Protein AF-A0ABD2MJE9-F1 (afdb_monomer)

Secondary structure (DSSP, 8-state):
---------HHHHHHHHHHHHIIIIITTTTT----TT--EEHHHHHTSTTTTTT--HHHHHHHHHT-TT--EEEEE-SSSEEEEESS----TT-----PEE---GGG-S-EEEEE-GGGHHHHHHH-B--TTSSSEEEEEPPTT-----TTS-TT--EEEE--HHHHHHTT--EEEETTEEEE-S-S-B--

Foldseek 3Di:
DDPPPPDDDPVLVVVLVVQLCCLAPNCVVQVFDAALQSKGDVVSVCPRPVRPPPDDPVSVVVSCVPPPLNQKDWDADPPGIIMHGQDNHLDPSNNDHPWAWDPDCVVAPWKKDFAAPVCVVVCQPQNDACVSGQWDWTAGDDPPDPDPGRPYDPPTPDIDIDPVVVCVVVVFIWTDDPRIITTRDDDHPHD

InterPro domains:
  IPR002745 Phosphotransferase KptA/Tpt1 [PF01885] (11-176)
  IPR002745 Phosphotransferase KptA/Tpt1 [PTHR12684] (8-176)
  IPR042080 RNA 2'-phosphotransferase, N-terminal domain [G3DSA:1.10.10.970] (12-85)
  IPR042081 RNA 2'-phosphotransferase, C-terminal domain [G3DSA:3.20.170.30] (110-190)

Organism: NCBI:txid559131

Sequence (191 aa):
MYEVTHTKSKQNIRLSKFLSWLLRHGAVKDQIPIGSDGFVSVKHILNHPTLRGNFTENDIIKVVENDEKTRFAVRPNKESFDVRANQGHSIDLVKELELIPITRPDSFKCVVHSTFLTNWDKIKVEGLHRMKRNHIHFAQSLLDTNTVTSGLRKNAEIFIYINLKCALEKGLKFFFLLMELFLVQVTTMDM

Solvent-accessible surface area (backbone atoms only — not comparable to full-atom values): 11256 Å² total; per-residue (Å²): 140,82,84,80,77,84,75,76,49,75,63,50,53,50,51,49,51,48,51,54,45,33,51,16,60,34,30,72,82,70,70,42,77,61,40,41,58,28,37,27,48,44,70,61,54,42,62,32,84,94,32,44,94,77,61,54,71,68,57,53,50,51,41,51,77,68,35,88,65,60,48,54,49,74,46,82,51,99,90,57,41,29,41,22,44,70,63,78,35,49,43,87,68,51,71,56,58,84,63,42,75,63,86,61,50,87,82,52,92,34,41,32,34,64,39,50,68,90,51,44,73,54,34,72,76,55,16,58,72,39,77,77,32,73,44,35,71,32,19,53,44,63,95,88,46,98,64,82,38,62,76,55,58,94,82,45,72,39,78,49,76,53,63,54,54,62,41,44,75,73,68,51,47,37,27,35,50,101,86,40,38,35,36,66,58,92,55,65,45,77,121

Mean predicted aligned error: 7.19 Å

Structure (mmCIF, N/CA/C/O backbone):
data_AF-A0ABD2MJE9-F1
#
_entry.id   AF-A0ABD2MJE9-F1
#
loop_
_atom_site.group_PDB
_atom_site.id
_atom_site.type_symbol
_atom_site.label_a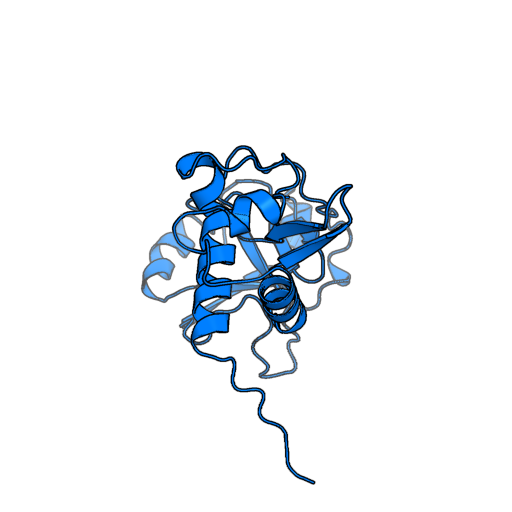tom_id
_atom_site.label_alt_id
_atom_site.label_comp_id
_atom_site.label_asym_id
_atom_site.label_entity_id
_atom_site.label_seq_id
_atom_site.pdbx_PDB_ins_code
_atom_site.Cartn_x
_atom_site.Cartn_y
_atom_site.Cartn_z
_atom_site.occupancy
_atom_site.B_iso_or_equiv
_atom_site.auth_seq_id
_atom_site.auth_comp_id
_atom_site.auth_asym_id
_atom_site.auth_atom_id
_atom_site.pdbx_PDB_model_num
ATOM 1 N N . MET A 1 1 ? 22.946 4.279 28.617 1.00 35.28 1 MET A N 1
ATOM 2 C CA . MET A 1 1 ? 22.181 4.656 27.411 1.00 35.28 1 MET A CA 1
ATOM 3 C C . MET A 1 1 ? 21.497 3.393 26.911 1.00 35.28 1 MET A C 1
ATOM 5 O O . MET A 1 1 ? 22.144 2.601 26.247 1.00 35.28 1 MET A O 1
ATOM 9 N N . TYR A 1 2 ? 20.270 3.117 27.357 1.00 28.31 2 TYR A N 1
ATOM 10 C CA . TYR A 1 2 ? 19.540 1.911 26.949 1.00 28.31 2 TYR A CA 1
ATOM 11 C C . TYR A 1 2 ? 18.751 2.215 25.673 1.00 28.31 2 TYR A C 1
ATOM 13 O O . TYR A 1 2 ? 17.958 3.154 25.652 1.00 28.31 2 TYR A O 1
ATOM 21 N N . GLU A 1 3 ? 18.985 1.438 24.616 1.00 37.62 3 GLU A N 1
ATOM 22 C CA . GLU A 1 3 ? 18.162 1.442 23.408 1.00 37.62 3 GLU A CA 1
ATOM 23 C C . GLU A 1 3 ? 16.741 0.993 23.768 1.00 37.62 3 GLU A C 1
ATOM 25 O O . GLU A 1 3 ? 16.514 -0.143 24.192 1.00 37.62 3 GLU A O 1
ATOM 30 N N . VAL A 1 4 ? 15.762 1.885 23.608 1.00 35.84 4 VAL A N 1
ATOM 31 C CA . VAL A 1 4 ? 14.347 1.523 23.722 1.00 35.84 4 VAL A CA 1
ATOM 32 C C . VAL A 1 4 ? 13.970 0.747 22.464 1.00 35.84 4 VAL A C 1
ATOM 34 O O . VAL A 1 4 ? 13.567 1.321 21.453 1.00 35.84 4 VAL A O 1
ATOM 37 N N . THR A 1 5 ? 14.095 -0.575 22.516 1.00 37.16 5 THR A N 1
ATOM 38 C CA . THR A 1 5 ? 13.513 -1.453 21.500 1.00 37.16 5 THR A CA 1
ATOM 39 C C . THR A 1 5 ? 11.986 -1.334 21.579 1.00 37.16 5 THR A C 1
ATOM 41 O O . THR A 1 5 ? 11.341 -1.854 22.486 1.00 37.16 5 THR A O 1
ATOM 44 N N . HIS A 1 6 ? 11.375 -0.594 20.649 1.00 49.97 6 HIS A N 1
ATOM 45 C CA . HIS A 1 6 ? 9.917 -0.480 20.538 1.00 49.97 6 HIS A CA 1
ATOM 46 C C . HIS A 1 6 ? 9.324 -1.806 20.029 1.00 49.97 6 HIS A C 1
ATOM 48 O O . HIS A 1 6 ? 8.980 -1.967 18.857 1.00 49.97 6 HIS A O 1
ATOM 54 N N . THR A 1 7 ? 9.197 -2.803 20.904 1.00 53.44 7 THR A N 1
ATOM 55 C CA . THR A 1 7 ? 8.425 -4.011 20.595 1.00 53.44 7 THR A CA 1
ATOM 56 C C . THR A 1 7 ? 6.946 -3.658 20.468 1.00 53.44 7 THR A C 1
ATOM 58 O O . THR A 1 7 ? 6.272 -3.374 21.458 1.00 53.44 7 THR A O 1
ATOM 61 N N . LYS A 1 8 ? 6.419 -3.692 19.237 1.00 61.91 8 LYS A N 1
ATOM 62 C CA . LYS A 1 8 ? 4.981 -3.537 18.960 1.00 61.91 8 LYS A CA 1
ATOM 63 C C . LYS A 1 8 ? 4.181 -4.555 19.775 1.00 61.91 8 LYS A C 1
ATOM 65 O O . LYS A 1 8 ? 4.436 -5.757 19.690 1.00 61.91 8 LYS A O 1
ATOM 70 N N . SER A 1 9 ? 3.183 -4.088 20.529 1.00 80.88 9 SER A N 1
ATOM 71 C CA . SER A 1 9 ? 2.290 -4.980 21.274 1.00 80.88 9 SER A CA 1
ATOM 72 C C . SER A 1 9 ? 1.571 -5.943 20.314 1.00 80.88 9 SER A C 1
ATOM 74 O O . SER A 1 9 ? 1.264 -5.596 19.167 1.00 80.88 9 SER A O 1
ATOM 76 N N . LYS A 1 10 ? 1.256 -7.166 20.771 1.00 82.06 10 LYS A N 1
ATOM 77 C CA . LYS A 1 10 ? 0.491 -8.141 19.962 1.00 82.06 10 LYS A CA 1
ATOM 78 C C . LYS A 1 10 ? -0.842 -7.556 19.468 1.00 82.06 10 LYS A C 1
ATOM 80 O O . LYS A 1 10 ? -1.266 -7.858 18.352 1.00 82.06 10 LYS A O 1
ATOM 85 N N . GLN A 1 11 ? -1.470 -6.696 20.271 1.00 85.50 11 GLN A N 1
ATOM 86 C CA . GLN A 1 11 ? -2.702 -5.988 19.919 1.00 85.50 11 GLN A CA 1
ATOM 87 C C . GLN A 1 11 ? -2.482 -4.975 18.786 1.00 85.50 11 GLN A C 1
ATOM 89 O O . GLN A 1 11 ? -3.236 -5.005 17.815 1.00 85.50 11 GLN A O 1
ATOM 94 N N . ASN A 1 12 ? -1.407 -4.179 18.820 1.00 87.44 12 ASN A N 1
ATOM 95 C CA . ASN A 1 12 ? -1.081 -3.224 17.750 1.00 87.44 12 ASN A CA 1
ATOM 96 C C . ASN A 1 12 ? -0.780 -3.939 16.427 1.00 87.44 12 ASN A C 1
ATOM 98 O O . ASN A 1 12 ? -1.184 -3.482 15.360 1.00 87.44 12 ASN A O 1
ATOM 102 N N . ILE A 1 13 ? -0.118 -5.101 16.481 1.00 89.88 13 ILE A N 1
ATOM 103 C CA . ILE A 1 13 ? 0.121 -5.932 15.290 1.00 89.88 13 ILE A CA 1
ATOM 104 C C . ILE A 1 13 ? -1.205 -6.437 14.711 1.00 89.88 13 ILE A C 1
ATOM 106 O O . ILE A 1 13 ? -1.390 -6.416 13.491 1.00 89.88 13 ILE A O 1
ATOM 110 N N . ARG A 1 14 ? -2.134 -6.889 15.564 1.00 93.44 14 ARG A N 1
ATOM 111 C CA . ARG A 1 14 ? -3.466 -7.339 15.135 1.00 93.44 14 ARG A CA 1
ATOM 112 C C . ARG A 1 14 ? -4.257 -6.195 14.500 1.00 93.44 14 ARG A C 1
ATOM 114 O O . ARG A 1 14 ? -4.790 -6.390 13.409 1.00 93.44 14 ARG A O 1
ATOM 121 N N . LEU A 1 15 ? -4.281 -5.022 15.132 1.00 95.81 15 LEU A N 1
ATOM 122 C CA . LEU A 1 15 ? -4.961 -3.837 14.608 1.00 95.81 15 LEU A CA 1
ATOM 123 C C . LEU A 1 15 ? -4.351 -3.389 13.274 1.00 95.81 15 LEU A C 1
ATOM 125 O O . LEU A 1 15 ? -5.076 -3.223 12.302 1.00 95.81 15 LEU A O 1
ATOM 129 N N . SER A 1 16 ? -3.022 -3.306 13.171 1.00 95.12 16 SER A N 1
ATOM 130 C CA . SER A 1 16 ? -2.323 -2.950 11.927 1.00 95.12 16 SER A CA 1
ATOM 131 C C . SER A 1 16 ? -2.622 -3.919 10.775 1.00 95.12 16 SER A C 1
ATOM 133 O O . SER A 1 16 ? -2.851 -3.491 9.638 1.00 95.12 16 SER A O 1
ATOM 135 N N . LYS A 1 17 ? -2.671 -5.231 11.052 1.00 94.81 17 LYS A N 1
ATOM 136 C CA . LYS A 1 17 ? -3.062 -6.246 10.059 1.00 94.81 17 LYS A CA 1
ATOM 137 C C . LYS A 1 17 ? -4.520 -6.091 9.637 1.00 94.81 17 LYS A C 1
ATOM 139 O O . LYS A 1 17 ? -4.798 -6.169 8.442 1.00 94.81 17 LYS A O 1
ATOM 144 N N . PHE A 1 18 ? -5.418 -5.859 10.593 1.00 96.81 18 PHE A N 1
ATOM 145 C CA . PHE A 1 18 ? -6.832 -5.632 10.310 1.00 96.81 18 PHE A CA 1
ATOM 146 C C . PHE A 1 18 ? -7.037 -4.368 9.467 1.00 96.81 18 PHE A C 1
ATOM 148 O O . PHE A 1 18 ? -7.645 -4.462 8.408 1.00 96.81 18 PHE A O 1
ATOM 155 N N . LEU A 1 19 ? -6.454 -3.229 9.860 1.00 97.50 19 LEU A N 1
ATOM 156 C CA . LEU A 1 19 ? -6.506 -1.977 9.096 1.00 97.50 19 LEU A CA 1
ATOM 157 C C . LEU A 1 19 ? -5.957 -2.165 7.681 1.00 97.50 19 LEU A C 1
ATOM 159 O O . LEU A 1 19 ? -6.596 -1.763 6.715 1.00 97.50 19 LEU A O 1
ATOM 163 N N . SER A 1 20 ? -4.807 -2.834 7.540 1.00 96.06 20 SER A N 1
ATOM 164 C CA . SER A 1 20 ? -4.232 -3.125 6.221 1.00 96.06 20 SER A CA 1
ATOM 165 C C . SER A 1 20 ? -5.184 -3.949 5.355 1.00 96.06 20 SER A C 1
ATOM 167 O O . SER A 1 20 ? -5.331 -3.657 4.175 1.00 96.06 20 SER A O 1
ATOM 169 N N . TRP A 1 21 ? -5.809 -4.990 5.910 1.00 97.38 21 TRP A N 1
ATOM 170 C CA . TRP A 1 21 ? -6.747 -5.822 5.160 1.00 97.38 21 TRP A CA 1
ATOM 171 C C . TRP A 1 21 ? -8.018 -5.051 4.798 1.00 97.38 21 TRP A C 1
ATOM 173 O O . TRP A 1 21 ? -8.423 -5.057 3.636 1.00 97.38 21 TRP A O 1
ATOM 183 N N . LEU A 1 22 ? -8.613 -4.353 5.764 1.00 98.06 22 LEU A N 1
ATOM 184 C CA . LEU A 1 22 ? -9.864 -3.632 5.581 1.00 98.06 22 LEU A CA 1
ATOM 185 C C . LEU A 1 22 ? -9.710 -2.537 4.522 1.00 98.06 22 LEU A C 1
ATOM 187 O O . LEU A 1 22 ? -10.436 -2.537 3.532 1.00 98.06 22 LEU A O 1
ATOM 191 N N . LEU A 1 23 ? -8.714 -1.664 4.689 1.00 97.44 23 LEU A N 1
ATOM 192 C CA . LEU A 1 23 ? -8.512 -0.493 3.834 1.00 97.44 23 LEU A CA 1
ATOM 193 C C . LEU A 1 23 ? -8.048 -0.852 2.419 1.00 97.44 23 LEU A C 1
ATOM 195 O O . LEU A 1 23 ? -8.216 -0.042 1.520 1.00 97.44 23 LEU A O 1
ATOM 199 N N . ARG A 1 24 ? -7.458 -2.038 2.208 1.00 96.50 24 ARG A N 1
ATOM 200 C CA . ARG A 1 24 ? -6.957 -2.471 0.890 1.0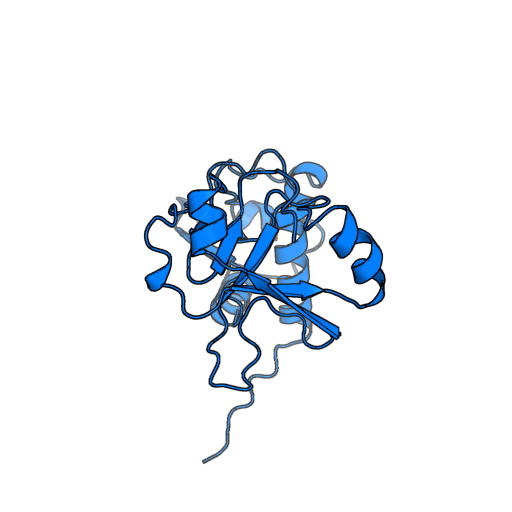0 96.50 24 ARG A CA 1
ATOM 201 C C . ARG A 1 24 ? -7.890 -3.424 0.157 1.00 96.50 24 ARG A C 1
ATOM 203 O O . ARG A 1 24 ? -7.808 -3.511 -1.067 1.00 96.50 24 ARG A O 1
ATOM 210 N N . HIS A 1 25 ? -8.699 -4.187 0.891 1.00 96.38 25 HIS A N 1
ATOM 211 C CA . HIS A 1 25 ? -9.433 -5.337 0.353 1.00 96.38 25 HIS A CA 1
ATOM 212 C C . HIS A 1 25 ? -10.852 -5.465 0.921 1.00 96.38 25 HIS A C 1
ATOM 214 O O . HIS A 1 25 ? -11.777 -5.791 0.183 1.00 96.38 25 HIS A O 1
ATOM 220 N N . GLY A 1 26 ? -11.013 -5.275 2.233 1.00 96.31 26 GLY A N 1
ATOM 221 C CA . GLY A 1 26 ? -12.212 -5.683 2.966 1.00 96.31 26 GLY A CA 1
ATOM 222 C C . GLY A 1 26 ? -13.359 -4.676 2.981 1.00 96.31 26 GLY A C 1
ATOM 223 O O . GLY A 1 26 ? -14.497 -5.101 3.131 1.00 96.31 26 GLY A O 1
ATOM 224 N N . ALA A 1 27 ? -13.101 -3.375 2.801 1.00 97.56 27 ALA A N 1
ATOM 225 C CA . ALA A 1 27 ? -14.088 -2.327 3.085 1.00 97.56 27 ALA A CA 1
ATOM 226 C C . ALA A 1 27 ? -15.433 -2.531 2.367 1.00 97.56 27 ALA A C 1
ATOM 228 O O . ALA A 1 27 ? -16.472 -2.545 3.016 1.00 97.56 27 ALA A O 1
ATOM 229 N N . VAL A 1 28 ? -15.417 -2.790 1.053 1.00 96.31 28 VAL A N 1
ATOM 230 C CA . VAL A 1 28 ? -16.650 -3.024 0.276 1.00 96.31 28 VAL A CA 1
ATOM 231 C C . VAL A 1 28 ? -17.372 -4.295 0.730 1.00 96.31 28 VAL A C 1
ATOM 233 O O . VAL A 1 28 ? -18.591 -4.296 0.876 1.00 96.31 28 VAL A O 1
ATOM 236 N N . LYS A 1 29 ? -16.623 -5.374 0.992 1.00 95.94 29 LYS A N 1
ATOM 237 C CA . LYS A 1 29 ? -17.180 -6.655 1.452 1.00 95.94 29 LYS A CA 1
ATOM 238 C C . LYS A 1 29 ? -17.863 -6.513 2.814 1.00 95.94 29 LYS A C 1
ATOM 240 O O . LYS A 1 29 ? -18.937 -7.072 3.017 1.00 95.94 29 LYS A O 1
ATOM 245 N N . ASP A 1 30 ? -17.247 -5.753 3.710 1.00 96.81 30 ASP A N 1
ATOM 246 C CA . ASP A 1 30 ? -17.740 -5.513 5.066 1.00 96.81 30 ASP A CA 1
ATOM 247 C C . ASP A 1 30 ? -18.720 -4.329 5.125 1.00 96.81 30 ASP A C 1
ATOM 249 O O . ASP A 1 30 ? -19.104 -3.898 6.211 1.00 96.81 30 ASP A O 1
ATOM 253 N N . GLN A 1 31 ? -19.142 -3.809 3.963 1.00 96.69 31 GLN A N 1
ATOM 254 C CA . GLN A 1 31 ? -20.102 -2.709 3.824 1.00 96.69 31 GLN A CA 1
ATOM 255 C C . GLN A 1 31 ? -19.669 -1.433 4.565 1.00 96.69 31 GLN A C 1
ATOM 257 O O . GLN A 1 31 ? -20.491 -0.656 5.048 1.00 96.69 31 GLN A O 1
ATOM 262 N N . ILE A 1 32 ? -18.358 -1.204 4.643 1.00 97.31 32 ILE A N 1
ATOM 263 C CA . ILE A 1 32 ? -17.775 0.017 5.184 1.00 97.31 32 ILE A CA 1
ATOM 264 C C . ILE A 1 32 ? -17.625 1.041 4.050 1.00 97.31 32 ILE A C 1
ATOM 266 O O . ILE A 1 32 ? -16.941 0.749 3.064 1.00 97.31 32 ILE A O 1
ATOM 270 N N . PRO A 1 33 ? -18.213 2.247 4.182 1.00 96.75 33 PRO A N 1
ATOM 271 C CA . PRO A 1 33 ? -18.043 3.308 3.198 1.00 96.75 33 PRO A CA 1
ATOM 272 C C . PRO A 1 33 ? -16.568 3.690 3.058 1.00 96.75 33 PRO A C 1
ATOM 274 O O . PRO A 1 33 ? -15.931 4.112 4.024 1.00 96.75 33 PRO A O 1
ATOM 277 N N . ILE A 1 34 ? -16.039 3.539 1.846 1.00 97.56 34 ILE A N 1
ATOM 278 C CA . ILE A 1 34 ? -14.686 3.948 1.468 1.00 97.56 34 ILE A CA 1
ATOM 279 C C . ILE A 1 34 ? -14.772 4.928 0.302 1.00 97.56 34 ILE A C 1
ATOM 281 O O . ILE A 1 34 ? -15.515 4.696 -0.653 1.00 97.56 34 ILE A O 1
ATOM 285 N N . GLY A 1 35 ? -14.042 6.037 0.401 1.00 96.62 35 GLY A N 1
ATOM 286 C CA . GLY A 1 35 ? -13.955 7.033 -0.664 1.00 96.62 35 GLY A CA 1
ATOM 287 C C . GLY A 1 35 ? -13.148 6.542 -1.868 1.00 96.62 35 GLY A C 1
ATOM 288 O O . GLY A 1 35 ? -12.358 5.598 -1.773 1.00 96.62 35 GLY A O 1
ATOM 289 N N . SER A 1 36 ? -13.299 7.225 -3.005 1.00 95.38 36 SER A N 1
ATOM 290 C CA . SER A 1 36 ? -12.454 7.029 -4.194 1.00 95.38 36 SER A CA 1
ATOM 291 C C . SER A 1 36 ? -10.971 7.306 -3.922 1.00 95.38 36 SER A C 1
ATOM 293 O O . SER A 1 36 ? -10.100 6.726 -4.573 1.00 95.38 36 SER A O 1
ATOM 295 N N . ASP A 1 37 ? -10.690 8.138 -2.922 1.00 94.12 37 ASP A N 1
ATOM 296 C CA . ASP A 1 37 ? -9.374 8.485 -2.377 1.00 94.12 37 ASP A CA 1
ATOM 297 C C . ASP A 1 37 ? -8.829 7.459 -1.355 1.00 94.12 37 ASP A C 1
ATOM 299 O O . ASP A 1 37 ? -7.709 7.610 -0.847 1.00 94.12 37 ASP A O 1
ATOM 303 N N . GLY A 1 38 ? -9.608 6.411 -1.058 1.00 95.56 38 GLY A N 1
ATOM 304 C CA . GLY A 1 38 ? -9.278 5.319 -0.144 1.00 95.56 38 GLY A CA 1
ATOM 305 C C . GLY A 1 38 ? -9.519 5.612 1.337 1.00 95.56 38 GLY A C 1
ATOM 306 O O . GLY A 1 38 ? -9.224 4.748 2.168 1.00 95.56 38 GLY A O 1
ATOM 307 N N . PHE A 1 39 ? -10.017 6.800 1.690 1.00 97.56 39 PHE A N 1
ATOM 308 C CA . PHE A 1 39 ? -10.262 7.173 3.081 1.00 97.56 39 PHE A CA 1
ATOM 309 C C . PHE A 1 39 ? -11.549 6.552 3.626 1.00 97.56 39 PHE A C 1
ATOM 311 O O . PHE A 1 39 ? -12.570 6.453 2.943 1.00 97.56 39 PHE A O 1
ATOM 318 N N . VAL A 1 40 ? -11.481 6.144 4.892 1.00 98.12 40 VAL A N 1
ATOM 319 C CA . VAL A 1 40 ? -12.585 5.591 5.676 1.00 98.12 40 VAL A CA 1
ATOM 320 C C . VAL A 1 40 ? -12.632 6.306 7.021 1.00 98.12 40 VAL A C 1
ATOM 322 O O . VAL A 1 40 ? -11.604 6.443 7.687 1.00 98.12 40 VAL A O 1
ATOM 325 N N . SER A 1 41 ? -13.829 6.702 7.456 1.00 98.06 41 SER A N 1
ATOM 326 C CA . SER A 1 41 ? -14.022 7.274 8.791 1.00 98.06 41 SER A CA 1
ATOM 327 C C . SER A 1 41 ? -13.682 6.262 9.881 1.00 98.06 41 SER A C 1
ATOM 329 O O . SER A 1 41 ? -14.187 5.132 9.898 1.00 98.06 41 SER A O 1
ATOM 331 N N . VAL A 1 42 ? -12.879 6.688 10.853 1.00 97.62 42 VAL A N 1
ATOM 332 C CA . VAL A 1 42 ? -12.477 5.856 11.994 1.00 97.62 42 VAL A CA 1
ATOM 333 C C . VAL A 1 42 ? -13.674 5.384 12.813 1.00 97.62 42 VAL A C 1
ATOM 335 O O . VAL A 1 42 ? -13.661 4.268 13.329 1.00 97.62 42 VAL A O 1
ATOM 338 N N . LYS A 1 43 ? -14.762 6.155 12.844 1.00 96.62 43 LYS A N 1
ATOM 339 C CA . LYS A 1 43 ? -16.017 5.750 13.483 1.00 96.62 43 LYS A CA 1
ATOM 340 C C . LYS A 1 43 ? -16.612 4.491 12.854 1.00 96.62 43 LYS A C 1
ATOM 342 O O . LYS A 1 43 ? -17.094 3.619 13.575 1.00 96.62 43 LYS A O 1
ATOM 347 N N . HIS A 1 44 ? -16.568 4.355 11.527 1.00 97.25 44 HIS A N 1
ATOM 348 C CA . HIS A 1 44 ? -17.017 3.125 10.865 1.00 97.25 44 HIS A CA 1
ATOM 349 C C . HIS A 1 44 ? -16.095 1.948 11.201 1.00 97.25 44 HIS A C 1
ATOM 351 O O . HIS A 1 44 ? -16.576 0.851 11.479 1.00 97.25 44 HIS A O 1
ATOM 357 N N . ILE A 1 45 ? -14.783 2.189 11.255 1.00 97.19 45 ILE A N 1
ATOM 358 C CA . ILE A 1 45 ? -13.779 1.171 11.591 1.00 97.19 45 ILE A CA 1
ATOM 359 C C . ILE A 1 45 ? -13.958 0.664 13.027 1.00 97.19 45 ILE A C 1
ATOM 361 O O . ILE A 1 45 ? -13.991 -0.544 13.252 1.00 97.19 45 ILE A O 1
ATOM 365 N N . LEU A 1 46 ? -14.111 1.560 14.004 1.00 96.56 46 LEU A N 1
ATOM 366 C CA . LEU A 1 46 ? -14.262 1.198 15.417 1.00 96.56 46 LEU A CA 1
ATOM 367 C C . LEU A 1 46 ? -15.618 0.557 15.732 1.00 96.56 46 LEU A C 1
ATOM 369 O O . LEU A 1 46 ? -15.723 -0.205 16.690 1.00 96.56 46 LEU A O 1
ATOM 373 N N . ASN A 1 47 ? -16.640 0.802 14.912 1.00 96.00 47 ASN A N 1
ATOM 374 C CA . ASN A 1 47 ? -17.924 0.111 15.017 1.00 96.00 47 ASN A CA 1
ATOM 375 C C . ASN A 1 47 ? -17.929 -1.279 14.360 1.00 96.00 47 ASN A C 1
ATOM 377 O O . ASN A 1 47 ? -18.884 -2.034 14.556 1.00 96.00 47 ASN A O 1
ATOM 381 N N . HIS A 1 48 ? -16.876 -1.647 13.624 1.00 96.56 48 HIS A N 1
ATOM 382 C CA . HIS A 1 48 ? -16.768 -2.962 13.003 1.00 96.56 48 HIS A CA 1
ATOM 383 C C . HIS A 1 48 ? -16.726 -4.079 14.069 1.00 96.56 48 HIS A C 1
ATOM 385 O O . HIS A 1 48 ? -15.970 -3.949 15.038 1.00 96.56 48 HIS A O 1
ATOM 391 N N . PRO A 1 49 ? -17.444 -5.212 13.900 1.00 94.19 49 PRO A N 1
ATOM 392 C CA . PRO A 1 49 ? -17.525 -6.279 14.909 1.00 94.19 49 PRO A CA 1
ATOM 393 C C . PRO A 1 49 ? -16.171 -6.791 15.419 1.00 94.19 49 PRO A C 1
ATOM 395 O O . PRO A 1 49 ? -16.027 -7.118 16.592 1.00 94.19 49 PRO A O 1
ATOM 398 N N . THR A 1 50 ? -15.152 -6.818 14.556 1.00 92.31 50 THR A N 1
ATOM 399 C CA . THR A 1 50 ? -13.789 -7.242 14.924 1.00 92.31 50 THR A CA 1
ATOM 400 C C . THR A 1 50 ? -13.091 -6.298 15.909 1.00 92.31 50 THR A C 1
ATOM 402 O O . THR A 1 50 ? -12.195 -6.743 16.629 1.00 92.31 50 THR A O 1
ATOM 405 N N . LEU A 1 51 ? -13.445 -5.008 15.919 1.00 93.06 51 LEU A N 1
ATOM 406 C CA . LEU A 1 51 ? -12.762 -3.976 16.708 1.00 93.06 51 LEU A CA 1
ATOM 407 C C . LEU A 1 51 ? -13.621 -3.378 17.825 1.00 93.06 51 LEU A C 1
ATOM 409 O O . LEU A 1 51 ? -13.066 -2.912 18.822 1.00 93.06 51 LEU A O 1
ATOM 413 N N . ARG A 1 52 ? -14.948 -3.406 17.678 1.00 92.12 52 ARG A N 1
ATOM 414 C CA . ARG A 1 52 ? -15.890 -2.777 18.604 1.00 92.12 52 ARG A CA 1
ATOM 415 C C . ARG A 1 52 ? -15.642 -3.218 20.046 1.00 92.12 52 ARG A C 1
ATOM 417 O O . ARG A 1 52 ? -15.564 -4.410 20.336 1.00 92.12 52 ARG A O 1
ATOM 424 N N . GLY A 1 53 ? -15.499 -2.236 20.938 1.00 91.06 53 GLY A N 1
ATOM 425 C CA . GLY A 1 53 ? -15.258 -2.439 22.371 1.00 91.06 53 GLY A CA 1
ATOM 426 C C . GLY A 1 53 ? -13.833 -2.860 22.752 1.00 91.06 53 GLY A C 1
ATOM 427 O O . GLY A 1 53 ? -13.549 -2.961 23.939 1.00 91.06 53 GLY A O 1
ATOM 428 N N . ASN A 1 54 ? -12.939 -3.087 21.782 1.00 93.62 54 ASN A N 1
ATOM 429 C CA . ASN A 1 54 ? -11.573 -3.567 22.031 1.00 93.62 54 ASN A CA 1
ATOM 430 C C . ASN A 1 54 ? -10.481 -2.550 21.677 1.00 93.62 54 ASN A C 1
ATOM 432 O O . ASN A 1 54 ? -9.348 -2.703 22.125 1.00 93.62 54 ASN A O 1
ATOM 436 N N . PHE A 1 55 ? -10.799 -1.557 20.846 1.00 95.69 55 PHE A N 1
ATOM 437 C CA . PHE A 1 55 ? -9.853 -0.552 20.370 1.00 95.69 55 PHE A CA 1
ATOM 438 C C . PHE A 1 55 ? -10.473 0.841 20.404 1.00 95.69 55 PHE A C 1
ATOM 440 O O . PHE A 1 55 ? -11.691 1.002 20.314 1.00 95.69 55 PHE A O 1
ATOM 447 N N . THR A 1 56 ? -9.608 1.840 20.508 1.00 96.00 56 THR A N 1
ATOM 448 C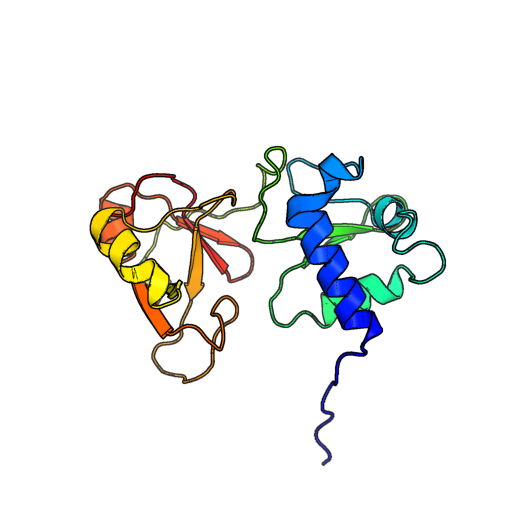 CA . THR A 1 56 ? -9.944 3.262 20.541 1.00 96.00 56 THR A CA 1
ATOM 449 C C . THR A 1 56 ? -9.326 4.001 19.357 1.00 96.00 56 THR A C 1
ATOM 451 O O . THR A 1 56 ? -8.456 3.486 18.652 1.00 96.00 56 THR A O 1
ATOM 454 N N . GLU A 1 57 ? -9.740 5.250 19.159 1.00 96.69 57 GLU A N 1
ATOM 455 C CA . GLU A 1 57 ? -9.122 6.153 18.184 1.00 96.69 57 GLU A CA 1
ATOM 456 C C . GLU A 1 57 ? -7.615 6.315 18.425 1.00 96.69 57 GLU A C 1
ATOM 458 O O . GLU A 1 57 ? -6.820 6.247 17.489 1.00 96.69 57 GLU A O 1
ATOM 463 N N . ASN A 1 58 ? -7.209 6.427 19.694 1.00 95.69 58 ASN A N 1
ATOM 464 C CA . ASN A 1 58 ? -5.807 6.547 20.083 1.00 95.69 58 ASN A CA 1
ATOM 465 C C . ASN A 1 58 ? -4.986 5.300 19.710 1.00 95.69 58 ASN A C 1
ATOM 467 O O . ASN A 1 58 ? -3.810 5.407 19.374 1.00 95.69 58 ASN A O 1
ATOM 471 N N . ASP A 1 59 ? -5.590 4.108 19.728 1.00 96.00 59 ASP A N 1
ATOM 472 C CA . ASP A 1 59 ? -4.901 2.888 19.291 1.00 96.00 59 ASP A CA 1
ATOM 473 C C . ASP A 1 59 ? -4.641 2.899 17.782 1.00 96.00 59 ASP A C 1
ATOM 475 O O . ASP A 1 59 ? -3.584 2.449 17.332 1.00 96.00 59 ASP A O 1
ATOM 479 N N . ILE A 1 60 ? -5.571 3.452 16.996 1.00 96.69 60 ILE A N 1
ATOM 480 C CA . ILE A 1 60 ? -5.386 3.640 15.553 1.00 96.69 60 ILE A CA 1
ATOM 481 C C . ILE A 1 60 ? -4.284 4.669 15.296 1.00 96.69 60 ILE A C 1
ATOM 483 O O . ILE A 1 60 ? -3.381 4.371 14.515 1.00 96.69 60 ILE A O 1
ATOM 487 N N . ILE A 1 61 ? -4.293 5.815 15.985 1.00 96.06 61 ILE A N 1
ATOM 488 C CA . ILE A 1 61 ? -3.224 6.823 15.878 1.00 96.06 61 ILE A CA 1
ATOM 489 C C . ILE A 1 61 ? -1.862 6.205 16.194 1.00 96.06 61 ILE A C 1
ATOM 491 O O . ILE A 1 61 ? -0.961 6.273 15.363 1.00 96.06 61 ILE A O 1
ATOM 495 N N . LYS A 1 62 ? -1.733 5.474 17.308 1.00 94.88 62 LYS A N 1
ATOM 496 C CA . LYS A 1 62 ? -0.490 4.763 17.646 1.00 94.88 62 LYS A CA 1
ATOM 497 C C . LYS A 1 62 ? -0.061 3.788 16.555 1.00 94.88 62 LYS A C 1
ATOM 499 O O . LYS A 1 62 ? 1.133 3.651 16.302 1.00 94.88 62 LYS A O 1
ATOM 504 N N . VAL A 1 63 ? -0.989 3.066 15.925 1.00 95.19 63 VAL A N 1
ATOM 505 C CA . VAL A 1 63 ? -0.647 2.157 14.819 1.00 95.19 63 VAL A CA 1
ATOM 506 C C . VAL A 1 63 ? -0.127 2.920 13.603 1.00 95.19 63 VAL A C 1
ATOM 508 O O . VAL A 1 63 ? 0.817 2.438 12.979 1.00 95.19 63 VAL A O 1
ATOM 511 N N . VAL A 1 64 ? -0.714 4.073 13.281 1.00 93.31 64 VAL A N 1
ATOM 512 C CA . VAL A 1 64 ? -0.286 4.932 12.168 1.00 93.31 64 VAL A CA 1
ATOM 513 C C . VAL A 1 64 ? 1.081 5.559 12.455 1.00 93.31 64 VAL A C 1
ATOM 515 O O . VAL A 1 64 ? 1.979 5.446 11.628 1.00 93.31 64 VAL A O 1
ATOM 518 N N . GLU A 1 65 ? 1.274 6.146 13.635 1.00 91.00 65 GLU A N 1
ATOM 519 C CA . GLU A 1 65 ? 2.531 6.795 14.040 1.00 91.00 65 GLU A CA 1
ATOM 520 C C . GLU A 1 65 ? 3.702 5.810 14.121 1.00 91.00 65 GLU A C 1
ATOM 522 O O . GLU A 1 65 ? 4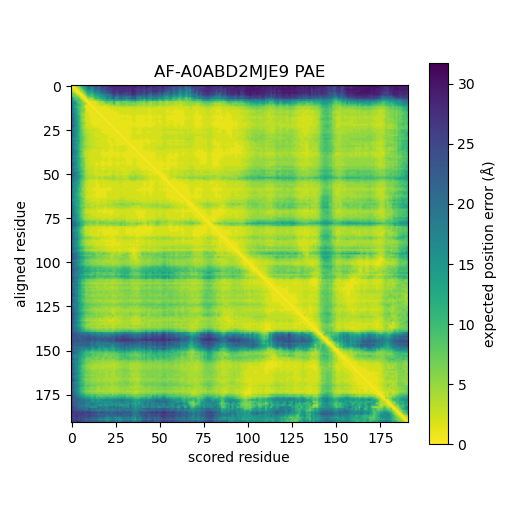.823 6.131 13.738 1.00 91.00 65 GLU A O 1
ATOM 527 N N . ASN A 1 66 ? 3.446 4.578 14.572 1.00 89.00 66 ASN A N 1
ATOM 528 C CA . ASN A 1 66 ? 4.469 3.532 14.653 1.00 89.00 66 ASN A CA 1
ATOM 529 C C . ASN A 1 66 ? 4.628 2.739 13.342 1.00 89.00 66 ASN A C 1
ATOM 531 O O . ASN A 1 66 ? 5.249 1.664 13.325 1.00 89.00 66 ASN A O 1
ATOM 535 N N . ASP A 1 67 ? 4.041 3.196 12.235 1.00 86.31 67 ASP A N 1
ATOM 536 C CA . ASP A 1 67 ? 4.152 2.514 10.956 1.00 86.31 67 ASP A CA 1
ATOM 537 C C . ASP A 1 67 ? 5.414 2.902 10.180 1.00 86.31 67 ASP A C 1
ATOM 539 O O . ASP A 1 67 ? 5.404 3.738 9.283 1.00 86.31 67 ASP A O 1
ATOM 543 N N . GLU A 1 68 ? 6.491 2.169 10.449 1.00 81.50 68 GLU A N 1
ATOM 544 C CA . GLU A 1 68 ? 7.768 2.257 9.724 1.00 81.50 68 GLU A CA 1
ATOM 545 C C . GLU A 1 68 ? 7.648 2.107 8.197 1.00 81.50 68 GLU A C 1
ATOM 547 O O . GLU A 1 68 ? 8.574 2.463 7.474 1.00 81.50 68 GLU A O 1
ATOM 552 N N . LYS A 1 69 ? 6.553 1.524 7.685 1.00 77.88 69 LYS A N 1
ATOM 553 C CA . LYS A 1 69 ? 6.352 1.334 6.239 1.00 77.88 69 LYS A CA 1
ATOM 554 C C . LYS A 1 69 ? 5.393 2.344 5.622 1.00 77.88 69 LYS A C 1
ATOM 556 O O . LYS A 1 69 ? 4.938 2.086 4.510 1.00 77.88 69 LYS A O 1
ATOM 561 N N . THR A 1 70 ? 5.018 3.386 6.369 1.00 85.06 70 THR A N 1
ATOM 562 C CA . THR A 1 70 ? 4.152 4.474 5.893 1.00 85.06 70 THR A CA 1
ATOM 563 C C . THR A 1 70 ? 2.913 3.961 5.144 1.00 85.06 70 THR A C 1
ATOM 565 O O . THR A 1 70 ? 2.505 4.496 4.114 1.00 85.06 70 THR A O 1
ATOM 568 N N . ARG A 1 71 ? 2.297 2.874 5.632 1.00 87.69 71 ARG A N 1
ATOM 569 C CA . ARG A 1 71 ? 1.142 2.227 4.996 1.00 87.69 71 ARG A CA 1
ATOM 570 C C . ARG A 1 71 ? -0.119 3.043 5.117 1.00 87.69 71 ARG A C 1
ATOM 572 O O . ARG A 1 71 ? -1.031 2.811 4.329 1.00 87.69 71 ARG A O 1
ATOM 579 N N . PHE A 1 72 ? -0.200 3.913 6.113 1.00 92.94 72 PHE A N 1
ATOM 580 C CA . PHE A 1 72 ? -1.411 4.642 6.438 1.00 92.94 72 PHE A CA 1
ATOM 581 C C . PHE A 1 72 ? -1.201 6.146 6.309 1.00 92.94 72 PHE A C 1
ATOM 583 O O . PHE A 1 72 ? -0.119 6.661 6.582 1.00 92.94 72 PHE A O 1
ATOM 590 N N . ALA A 1 73 ? -2.259 6.840 5.912 1.00 92.44 73 ALA A N 1
ATOM 591 C CA . ALA A 1 73 ? -2.376 8.284 6.041 1.00 92.44 73 ALA A CA 1
ATOM 592 C C . ALA A 1 73 ? -3.666 8.606 6.789 1.00 92.44 73 ALA A C 1
ATOM 594 O O . ALA A 1 73 ? -4.654 7.875 6.671 1.00 92.44 73 ALA A O 1
ATOM 595 N N . VAL A 1 74 ? -3.642 9.699 7.545 1.00 95.56 74 VAL A N 1
ATOM 596 C CA . VAL A 1 74 ? -4.786 10.206 8.303 1.00 95.56 74 VAL A CA 1
ATOM 597 C C . VAL A 1 74 ? -5.090 11.640 7.897 1.00 95.56 74 VAL A C 1
ATOM 599 O O . VAL A 1 74 ? -4.184 12.388 7.531 1.00 95.56 74 VAL A O 1
ATOM 602 N N . ARG A 1 75 ? -6.363 12.025 7.972 1.00 95.50 75 ARG A N 1
ATOM 603 C CA . ARG A 1 75 ? -6.800 13.418 7.814 1.00 95.50 75 ARG A CA 1
ATOM 604 C C . ARG A 1 75 ? -7.917 13.738 8.804 1.00 95.50 75 ARG A C 1
ATOM 606 O O . ARG A 1 75 ? -8.728 12.852 9.068 1.00 95.50 75 ARG A O 1
ATOM 613 N N . PRO A 1 76 ? -8.013 14.970 9.323 1.00 97.12 76 PRO A N 1
ATOM 614 C CA . PRO A 1 76 ? -9.144 15.358 10.157 1.00 97.12 76 PRO A CA 1
ATOM 615 C C . PRO A 1 76 ? -10.461 15.283 9.370 1.00 97.12 76 PRO A C 1
ATOM 617 O O . PRO A 1 76 ? -10.494 15.545 8.166 1.00 97.12 76 PRO A O 1
ATOM 620 N N . ASN A 1 77 ? -11.551 14.956 10.058 1.00 95.38 77 ASN A N 1
ATOM 621 C CA . ASN A 1 77 ? -12.916 15.082 9.549 1.00 95.38 77 ASN A CA 1
ATOM 622 C C . ASN A 1 77 ? -13.788 15.811 10.594 1.00 95.38 77 ASN A C 1
ATOM 624 O O . ASN A 1 77 ? -13.289 16.279 11.613 1.00 95.38 77 ASN A O 1
ATOM 628 N N . LYS A 1 78 ? -15.093 15.957 10.336 1.00 93.06 78 LYS A N 1
ATOM 629 C CA . LYS A 1 78 ? -15.993 16.737 11.208 1.00 93.06 78 LYS A CA 1
ATOM 630 C C . LYS A 1 78 ? -16.166 16.164 12.620 1.00 93.06 78 LYS A C 1
ATOM 632 O O . LYS A 1 78 ? -16.494 16.920 13.525 1.00 93.06 78 LYS A O 1
ATOM 637 N N . GLU A 1 79 ? -16.017 14.853 12.792 1.00 91.19 79 GLU A N 1
ATOM 638 C CA . GLU A 1 79 ? -16.287 14.163 14.063 1.00 91.19 79 GLU A CA 1
ATOM 639 C C . GLU A 1 79 ? -15.005 13.679 14.757 1.00 91.19 79 GLU A C 1
ATOM 641 O O . GLU A 1 79 ? -14.960 13.596 15.979 1.00 91.19 79 GLU A O 1
ATOM 646 N N . SER A 1 80 ? -13.986 13.328 13.975 1.00 95.25 80 SER A N 1
ATOM 647 C CA . SER A 1 80 ? -12.712 12.746 14.394 1.00 95.25 80 SER A CA 1
ATOM 648 C C . SER A 1 80 ? -11.727 12.829 13.207 1.00 95.25 80 SER A C 1
ATOM 650 O O . SER A 1 80 ? -11.369 13.923 12.764 1.00 95.25 80 SER A O 1
ATOM 652 N N . PHE A 1 81 ? -11.309 11.699 12.634 1.00 98.12 81 PHE A N 1
ATOM 653 C CA . PHE A 1 81 ? -10.428 11.618 11.471 1.00 98.12 81 PHE A CA 1
ATOM 654 C C . PHE A 1 81 ? -10.790 10.443 10.554 1.00 98.12 81 PHE A C 1
ATOM 656 O O . PHE A 1 81 ? -11.480 9.491 10.941 1.00 98.12 81 PHE A O 1
ATOM 663 N N . ASP A 1 82 ? -10.334 10.531 9.309 1.00 98.25 82 ASP A N 1
ATOM 664 C CA . ASP A 1 82 ? -10.348 9.426 8.359 1.00 98.25 82 ASP A CA 1
ATOM 665 C C . ASP A 1 82 ? -8.959 8.797 8.280 1.00 98.25 82 ASP A C 1
ATOM 667 O O . ASP A 1 82 ? -7.940 9.467 8.471 1.00 98.25 82 ASP A O 1
ATOM 671 N N . VAL A 1 83 ? -8.914 7.519 7.916 1.00 97.81 83 VAL A N 1
ATOM 672 C CA . VAL A 1 83 ? -7.678 6.793 7.621 1.00 97.81 83 VAL A CA 1
ATOM 673 C C . VAL A 1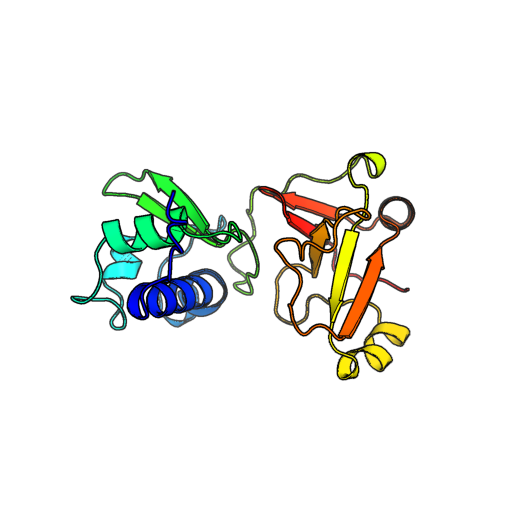 83 ? -7.788 6.093 6.271 1.00 97.81 83 VAL A C 1
ATOM 675 O O . VAL A 1 83 ? -8.838 5.551 5.926 1.00 97.81 83 VAL A O 1
ATOM 678 N N . ARG A 1 84 ? -6.697 6.084 5.505 1.00 96.19 84 ARG A N 1
ATOM 679 C CA . ARG A 1 84 ? -6.556 5.280 4.282 1.00 96.19 84 ARG A CA 1
ATOM 680 C C . ARG A 1 84 ? -5.299 4.434 4.320 1.00 96.19 84 ARG A C 1
ATOM 682 O O . ARG A 1 84 ? -4.359 4.748 5.047 1.00 96.19 84 ARG A O 1
ATOM 689 N N . ALA A 1 85 ? -5.252 3.406 3.478 1.00 93.75 85 ALA A N 1
ATOM 690 C CA . ALA A 1 85 ? -3.979 2.820 3.078 1.00 93.75 85 ALA A CA 1
ATOM 691 C C . ALA A 1 85 ? -3.361 3.640 1.928 1.00 93.75 85 ALA A C 1
ATOM 693 O O . ALA A 1 85 ? -4.072 4.045 1.011 1.00 93.75 85 ALA A O 1
ATOM 694 N N . ASN A 1 86 ? -2.046 3.847 1.938 1.00 88.56 86 ASN A N 1
ATOM 695 C CA . ASN A 1 86 ? -1.330 4.568 0.876 1.00 88.56 86 ASN A CA 1
ATOM 696 C C . ASN A 1 86 ? -1.066 3.678 -0.348 1.00 88.56 86 ASN A C 1
ATOM 698 O O . ASN A 1 86 ? -0.975 4.150 -1.476 1.00 88.56 86 ASN A O 1
ATOM 702 N N . GLN A 1 87 ? -0.972 2.366 -0.133 1.00 84.06 87 GLN A N 1
ATOM 703 C CA . GLN A 1 87 ? -0.621 1.380 -1.147 1.00 84.06 87 GLN A CA 1
ATOM 704 C C . GLN A 1 87 ? -1.362 0.055 -0.952 1.00 84.06 87 GLN A C 1
ATOM 706 O O . GLN A 1 87 ? -1.882 -0.243 0.122 1.00 84.06 87 GLN A O 1
ATOM 711 N N . GLY A 1 88 ? -1.313 -0.800 -1.977 1.00 87.25 88 GLY A N 1
ATOM 712 C CA . GLY A 1 88 ? -1.704 -2.209 -1.898 1.00 87.25 88 GLY A CA 1
ATOM 713 C C . GLY A 1 88 ? -3.190 -2.492 -2.102 1.00 87.25 88 GLY A C 1
ATOM 714 O O . GLY A 1 88 ? -3.612 -3.610 -1.819 1.00 87.25 88 GLY A O 1
ATOM 715 N N . HIS A 1 89 ? -3.954 -1.511 -2.582 1.00 91.06 89 HIS A N 1
ATOM 716 C CA . HIS A 1 89 ? -5.385 -1.627 -2.855 1.00 91.06 89 HIS A CA 1
ATOM 717 C C . HIS A 1 89 ? -5.701 -2.667 -3.930 1.00 91.06 89 HIS A C 1
ATOM 719 O O . HIS A 1 89 ? -4.986 -2.787 -4.927 1.00 91.06 89 HIS A O 1
ATOM 725 N N . SER A 1 90 ? -6.793 -3.395 -3.716 1.00 92.69 90 SER A N 1
ATOM 726 C CA . SER A 1 90 ? -7.503 -4.202 -4.717 1.00 92.69 90 SER A CA 1
ATOM 727 C C . SER A 1 90 ? -8.991 -3.840 -4.784 1.00 92.69 90 SER A C 1
ATOM 729 O O . SER A 1 90 ? -9.792 -4.636 -5.263 1.00 92.69 90 SER A O 1
ATOM 731 N N . ILE A 1 91 ? -9.384 -2.721 -4.171 1.00 93.81 91 ILE A N 1
ATOM 732 C CA . ILE A 1 91 ? -10.757 -2.226 -4.193 1.00 93.81 91 ILE A CA 1
ATOM 733 C C . ILE A 1 91 ? -10.898 -1.365 -5.447 1.00 93.81 91 ILE A C 1
ATOM 735 O O . ILE A 1 91 ? -10.214 -0.349 -5.574 1.00 93.81 91 ILE A O 1
ATOM 739 N N . ASP A 1 92 ? -11.799 -1.755 -6.348 1.00 90.69 92 ASP A N 1
ATOM 740 C CA . ASP A 1 92 ? -11.997 -1.070 -7.634 1.00 90.69 92 ASP A CA 1
ATOM 741 C C . ASP A 1 92 ? -12.510 0.369 -7.483 1.00 90.69 92 ASP A C 1
ATOM 743 O O . ASP A 1 92 ? -12.299 1.192 -8.370 1.00 90.69 92 ASP A O 1
ATOM 747 N N . LEU A 1 93 ? -13.168 0.690 -6.362 1.00 92.62 93 LEU A N 1
ATOM 748 C CA . LEU A 1 93 ? -13.643 2.043 -6.060 1.00 92.62 93 LEU A CA 1
ATOM 749 C C . LEU A 1 93 ? -12.488 3.022 -5.784 1.00 92.62 93 LEU A C 1
ATOM 751 O O . LEU A 1 93 ? -12.635 4.213 -6.041 1.00 92.62 93 LEU A O 1
ATOM 755 N N . VAL A 1 94 ? -11.336 2.535 -5.309 1.00 92.06 94 VAL A N 1
ATOM 756 C CA . VAL A 1 94 ? -10.188 3.376 -4.941 1.00 92.06 94 VAL A CA 1
ATOM 757 C C . VAL A 1 94 ? -9.360 3.701 -6.187 1.00 92.06 94 VAL A C 1
ATOM 759 O O . VAL A 1 94 ? -8.511 2.909 -6.610 1.00 92.06 94 VAL A O 1
ATOM 762 N N . LYS A 1 95 ? -9.620 4.870 -6.781 1.00 86.50 95 LYS A N 1
ATOM 763 C CA . LYS A 1 95 ? -9.025 5.333 -8.051 1.00 86.50 95 LYS A CA 1
ATOM 764 C C . LYS A 1 95 ? -8.307 6.679 -7.952 1.00 86.50 95 LYS A C 1
ATOM 766 O O . LYS A 1 95 ? -7.478 6.978 -8.802 1.00 86.50 95 LYS A O 1
ATOM 771 N N . GLU A 1 96 ? -8.594 7.467 -6.923 1.00 86.12 96 GLU A N 1
ATOM 772 C CA . GLU A 1 96 ? -8.151 8.859 -6.778 1.00 86.12 96 GLU A CA 1
ATOM 773 C C . GLU A 1 96 ? -7.101 8.984 -5.672 1.00 86.12 96 GLU A C 1
ATOM 775 O O . GLU A 1 96 ? -7.132 9.874 -4.825 1.00 86.12 96 GLU A O 1
ATOM 780 N N . LEU A 1 97 ? -6.150 8.048 -5.656 1.00 84.94 97 LEU A N 1
ATOM 781 C CA . LEU A 1 97 ? -4.949 8.230 -4.851 1.00 84.94 97 LEU A CA 1
ATOM 782 C C . LEU A 1 97 ? -4.154 9.409 -5.426 1.00 84.94 97 LEU A C 1
ATOM 784 O O . LEU A 1 97 ? -4.085 9.578 -6.642 1.00 84.94 97 LEU A O 1
ATOM 788 N N . GLU A 1 98 ? -3.528 10.195 -4.551 1.00 84.19 98 GLU A N 1
ATOM 789 C CA . GLU A 1 98 ? -2.748 11.398 -4.892 1.00 84.19 98 GLU A CA 1
ATOM 790 C C . GLU A 1 98 ? -1.388 11.025 -5.513 1.00 84.19 98 GLU A C 1
ATOM 792 O O . GLU A 1 98 ? -0.318 11.372 -5.019 1.00 84.19 98 GLU A O 1
ATOM 797 N N . LEU A 1 99 ? -1.429 10.232 -6.580 1.00 85.00 99 LEU A N 1
ATOM 798 C CA . LEU A 1 99 ? -0.268 9.708 -7.277 1.00 85.00 99 LEU A CA 1
ATOM 799 C C . LEU A 1 99 ? 0.362 10.805 -8.132 1.00 85.00 99 LEU A C 1
ATOM 801 O O . LEU A 1 99 ? -0.277 11.351 -9.031 1.00 85.00 99 LEU A O 1
ATOM 805 N N . ILE A 1 100 ? 1.641 11.081 -7.896 1.00 87.31 100 ILE A N 1
ATOM 806 C CA . ILE A 1 100 ? 2.389 12.091 -8.643 1.00 87.31 100 ILE A CA 1
ATOM 807 C C . ILE A 1 100 ? 3.133 11.398 -9.792 1.00 87.31 100 ILE A C 1
ATOM 809 O O . ILE A 1 100 ? 3.948 10.512 -9.522 1.00 87.31 100 ILE A O 1
ATOM 813 N N . PRO A 1 101 ? 2.888 11.762 -11.066 1.00 89.62 101 PRO A N 1
ATOM 814 C CA . PRO A 1 101 ? 3.582 11.159 -12.199 1.00 89.62 101 PRO A CA 1
ATOM 815 C C . PRO A 1 101 ? 5.094 11.377 -12.127 1.00 89.62 101 PRO A C 1
ATOM 817 O O . PRO A 1 101 ? 5.568 12.481 -11.853 1.00 89.62 101 PRO A O 1
ATOM 820 N N . ILE A 1 102 ? 5.859 10.337 -12.440 1.00 89.12 102 ILE A N 1
ATOM 821 C CA . ILE A 1 102 ? 7.311 10.425 -12.552 1.00 89.12 102 ILE A CA 1
ATOM 822 C C . ILE A 1 102 ? 7.671 10.777 -13.989 1.00 89.12 102 ILE A C 1
ATOM 824 O O . ILE A 1 102 ? 7.452 9.996 -14.909 1.00 89.12 102 ILE A O 1
ATOM 828 N N . THR A 1 103 ? 8.258 11.957 -14.165 1.00 86.50 103 THR A N 1
ATOM 829 C CA . THR A 1 103 ? 8.722 12.461 -15.468 1.00 86.50 103 THR A CA 1
ATOM 830 C C . THR A 1 103 ? 10.240 12.615 -15.540 1.00 86.50 103 THR A C 1
ATOM 832 O O . THR A 1 103 ? 10.791 12.777 -16.624 1.00 86.50 103 THR A O 1
ATOM 835 N N . ARG A 1 104 ? 10.929 12.552 -14.394 1.00 86.81 104 ARG A N 1
ATOM 836 C CA . ARG A 1 104 ? 12.385 12.702 -14.275 1.00 86.81 104 ARG A CA 1
ATOM 837 C C . ARG A 1 104 ? 12.985 11.427 -13.670 1.00 86.81 104 ARG A C 1
ATOM 839 O O . ARG A 1 104 ? 13.016 11.308 -12.445 1.00 86.81 104 ARG A O 1
ATOM 846 N N . PRO A 1 105 ? 13.430 10.458 -14.493 1.00 83.38 105 PRO A N 1
ATOM 847 C CA . PRO A 1 105 ? 13.948 9.183 -13.992 1.00 83.38 105 PRO A CA 1
ATOM 848 C C . PRO A 1 105 ? 15.196 9.350 -13.118 1.00 83.38 105 PRO A C 1
ATOM 850 O O . PRO A 1 105 ? 15.355 8.615 -12.150 1.00 83.38 105 PRO A O 1
ATOM 853 N N . ASP A 1 106 ? 16.024 10.361 -13.393 1.00 84.69 106 ASP A N 1
ATOM 854 C CA . ASP A 1 106 ? 17.292 10.602 -12.687 1.00 84.69 106 ASP A CA 1
ATOM 855 C C . ASP A 1 106 ? 17.109 10.985 -11.207 1.00 84.69 106 ASP A C 1
ATOM 857 O O . ASP A 1 106 ? 18.055 10.948 -10.423 1.00 84.69 106 ASP A O 1
ATOM 861 N N . SER A 1 107 ? 15.882 11.320 -10.786 1.00 80.38 107 SER A N 1
ATOM 862 C CA . SER A 1 107 ? 15.543 11.516 -9.371 1.00 80.38 107 SER A CA 1
ATOM 863 C C . SER A 1 107 ? 15.514 10.205 -8.569 1.00 80.38 107 SER A C 1
ATOM 865 O O . SER A 1 107 ? 15.474 10.245 -7.339 1.00 80.38 107 SER A O 1
ATOM 867 N N . PHE A 1 108 ? 15.561 9.045 -9.233 1.00 79.50 108 PHE A N 1
ATOM 868 C CA . PHE A 1 108 ? 15.485 7.725 -8.610 1.00 79.50 108 PHE A CA 1
ATOM 869 C C . PHE A 1 108 ? 16.749 6.914 -8.905 1.00 79.50 108 PHE A C 1
ATOM 871 O O . PHE A 1 108 ? 16.964 6.456 -10.022 1.00 79.50 108 PHE A O 1
ATOM 878 N N . LYS A 1 109 ? 17.571 6.682 -7.873 1.00 78.06 109 LYS A N 1
ATOM 879 C CA . LYS A 1 109 ? 18.816 5.900 -8.004 1.00 78.06 109 LYS A CA 1
ATOM 880 C C . LYS A 1 109 ? 18.574 4.442 -8.401 1.00 78.06 109 LYS A C 1
ATOM 882 O O . LYS A 1 109 ? 19.340 3.877 -9.171 1.00 78.06 109 LYS A O 1
ATOM 887 N N . CYS A 1 110 ? 17.553 3.814 -7.826 1.00 81.44 110 CYS A N 1
ATOM 888 C CA . CYS A 1 110 ? 17.235 2.417 -8.083 1.00 81.44 110 CYS A CA 1
ATOM 889 C C . CYS A 1 110 ? 15.762 2.147 -7.785 1.00 81.44 110 CYS A C 1
ATOM 891 O O . CYS A 1 110 ? 15.249 2.517 -6.726 1.00 81.44 110 CYS A O 1
ATOM 893 N N . VAL A 1 111 ? 15.108 1.479 -8.733 1.00 87.31 111 VAL A N 1
ATO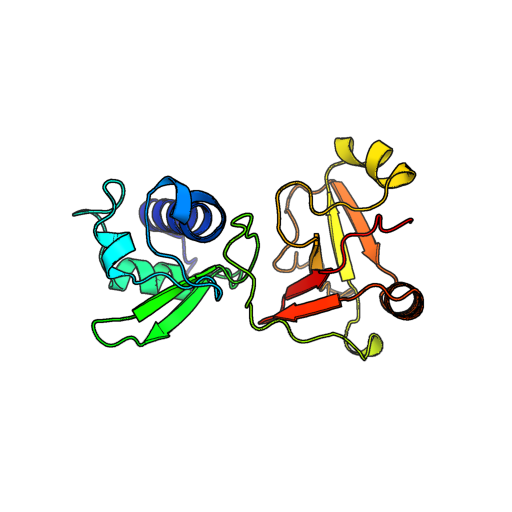M 894 C CA . VAL A 1 111 ? 13.724 1.022 -8.650 1.00 87.31 111 VAL A CA 1
ATOM 895 C C . VAL A 1 111 ? 13.737 -0.494 -8.710 1.00 87.31 111 VAL A C 1
ATOM 897 O O . VAL A 1 111 ? 14.224 -1.066 -9.683 1.00 87.31 111 VAL A O 1
ATOM 900 N N . VAL A 1 112 ? 13.219 -1.147 -7.675 1.00 87.25 112 VAL A N 1
ATOM 901 C CA . VAL A 1 112 ? 13.336 -2.598 -7.523 1.00 87.25 112 VAL A CA 1
ATOM 902 C C . VAL A 1 112 ? 11.999 -3.246 -7.181 1.00 87.25 112 VAL A C 1
ATOM 904 O O . VAL A 1 112 ? 11.231 -2.769 -6.343 1.00 87.25 112 VAL A O 1
ATOM 907 N N . HIS A 1 113 ? 11.730 -4.376 -7.824 1.00 88.06 113 HIS A N 1
ATOM 908 C CA . HIS A 1 113 ? 10.645 -5.279 -7.476 1.00 88.06 113 HIS A CA 1
ATOM 909 C C . HIS A 1 113 ? 11.212 -6.536 -6.816 1.00 88.06 113 HIS A C 1
ATOM 911 O O . HIS A 1 113 ? 12.143 -7.143 -7.337 1.00 88.06 113 HIS A O 1
ATOM 917 N N . SER A 1 114 ? 10.641 -6.950 -5.683 1.00 87.88 114 SER A N 1
ATOM 918 C CA . SER A 1 114 ? 11.020 -8.211 -5.036 1.00 87.88 114 SER A CA 1
ATOM 919 C C . SER A 1 114 ? 9.993 -9.303 -5.284 1.00 87.88 114 SER A C 1
ATOM 921 O O . SER A 1 114 ? 8.786 -9.083 -5.152 1.00 87.88 114 SER A O 1
ATOM 923 N N . THR A 1 115 ? 10.476 -10.502 -5.586 1.00 90.38 115 THR A N 1
ATOM 924 C CA . THR A 1 115 ? 9.642 -11.680 -5.828 1.00 90.38 115 THR A CA 1
ATOM 925 C C . THR A 1 115 ? 10.305 -12.954 -5.292 1.00 90.38 115 THR A C 1
ATOM 927 O O . THR A 1 115 ? 11.407 -12.924 -4.741 1.00 90.38 115 THR A O 1
ATOM 930 N N . PHE A 1 116 ? 9.586 -14.068 -5.386 1.00 92.50 116 PHE A N 1
ATOM 931 C CA . PHE A 1 116 ? 10.063 -15.401 -5.016 1.00 92.50 116 PHE A CA 1
ATOM 932 C C . PHE A 1 116 ? 10.552 -16.147 -6.254 1.00 92.50 116 PHE A C 1
ATOM 934 O O . PHE A 1 116 ? 10.064 -15.883 -7.359 1.00 92.50 116 PHE A O 1
ATOM 941 N N . LEU A 1 117 ? 11.463 -17.104 -6.065 1.00 93.81 117 LEU A N 1
ATOM 942 C CA . LEU A 1 117 ? 12.040 -17.893 -7.158 1.00 93.81 117 LEU A CA 1
ATOM 943 C C . LEU A 1 117 ? 10.960 -18.624 -7.968 1.00 93.81 117 LEU A C 1
ATOM 945 O O . LEU A 1 117 ? 11.013 -18.668 -9.193 1.00 93.81 117 LEU A O 1
ATOM 949 N N . THR A 1 118 ? 9.911 -19.085 -7.290 1.00 95.62 118 THR A N 1
ATOM 950 C CA . THR A 1 118 ? 8.750 -19.759 -7.890 1.00 95.62 118 THR A CA 1
ATOM 951 C C . THR A 1 118 ? 7.975 -18.913 -8.905 1.00 95.62 118 THR A C 1
ATOM 953 O O . THR A 1 118 ? 7.254 -19.466 -9.732 1.00 95.62 118 THR A O 1
ATOM 956 N N . ASN A 1 119 ? 8.109 -17.585 -8.871 1.00 93.50 119 ASN A N 1
ATOM 957 C CA . ASN A 1 119 ? 7.446 -16.689 -9.820 1.00 93.50 119 ASN A CA 1
ATOM 958 C C . ASN A 1 119 ? 8.329 -16.346 -11.031 1.00 93.50 119 ASN A C 1
ATOM 960 O O . ASN A 1 119 ? 7.836 -15.740 -11.981 1.00 93.50 119 ASN A O 1
ATOM 964 N N . TRP A 1 120 ? 9.622 -16.683 -10.995 1.00 92.88 120 TRP A N 1
ATOM 965 C CA . TRP A 1 120 ? 10.606 -16.210 -11.969 1.00 92.88 120 TRP A CA 1
ATOM 966 C C . TRP A 1 120 ? 10.319 -16.667 -13.390 1.00 92.88 120 TRP A C 1
ATOM 968 O O . TRP A 1 120 ? 10.391 -15.866 -14.318 1.00 92.88 120 TRP A O 1
ATOM 978 N N . ASP A 1 121 ? 9.968 -17.940 -13.563 1.00 94.06 121 ASP A N 1
ATOM 979 C CA . ASP A 1 121 ? 9.736 -18.503 -14.891 1.00 94.06 121 ASP A CA 1
ATOM 980 C C . ASP A 1 121 ? 8.582 -17.812 -15.612 1.00 94.06 121 ASP A C 1
ATOM 982 O O . ASP A 1 121 ? 8.698 -17.520 -16.798 1.00 94.06 121 ASP A O 1
ATOM 986 N N . LYS A 1 122 ? 7.527 -17.443 -14.878 1.00 93.25 122 LYS A N 1
ATOM 987 C CA . LYS A 1 122 ? 6.423 -16.650 -15.430 1.00 93.25 122 LYS A CA 1
ATOM 988 C C . LYS A 1 122 ? 6.847 -15.219 -15.728 1.00 93.25 122 LYS A C 1
ATOM 990 O O . LYS A 1 122 ? 6.592 -14.729 -16.818 1.00 93.25 122 LYS A O 1
ATOM 995 N N . ILE A 1 123 ? 7.542 -14.566 -14.795 1.00 92.75 123 ILE A N 1
ATOM 996 C CA . ILE A 1 123 ? 7.964 -13.166 -14.960 1.00 92.75 123 ILE A CA 1
ATOM 997 C C . ILE A 1 123 ? 8.921 -12.991 -16.149 1.00 92.75 123 ILE A C 1
ATOM 999 O O . ILE A 1 123 ? 8.856 -11.975 -16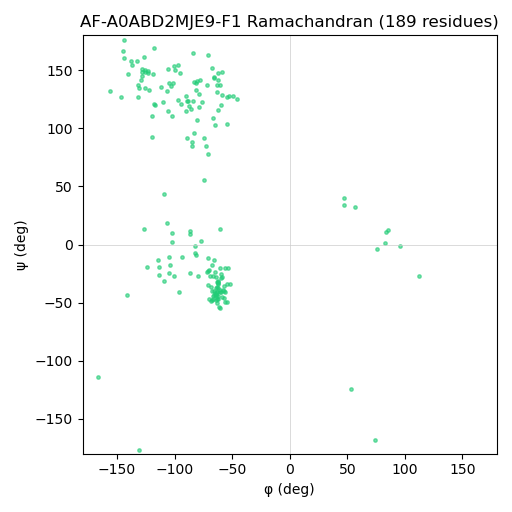.830 1.00 92.75 123 ILE A O 1
ATOM 1003 N N . LYS A 1 124 ? 9.776 -13.976 -16.448 1.00 89.81 124 LYS A N 1
ATOM 1004 C CA . LYS A 1 124 ? 10.649 -13.945 -17.635 1.00 89.81 124 LYS A CA 1
ATOM 1005 C C . LYS A 1 124 ? 9.895 -13.910 -18.958 1.00 89.81 124 LYS A C 1
ATOM 1007 O O . LYS A 1 124 ? 10.408 -13.351 -19.918 1.00 89.81 124 LYS A O 1
ATOM 1012 N N . VAL A 1 125 ? 8.735 -14.555 -19.012 1.00 90.12 125 VAL A N 1
ATOM 1013 C CA . VAL A 1 125 ? 7.964 -14.722 -20.248 1.00 90.12 125 VAL A CA 1
ATOM 1014 C C . VAL A 1 125 ? 6.885 -13.652 -20.369 1.00 90.12 125 VAL A C 1
ATOM 1016 O O . VAL A 1 125 ? 6.668 -13.116 -21.446 1.00 90.12 125 VAL A O 1
ATOM 1019 N N . GLU A 1 126 ? 6.213 -13.342 -19.263 1.00 89.62 126 GLU A N 1
ATOM 1020 C CA . GLU A 1 126 ? 5.024 -12.485 -19.228 1.00 89.62 126 GLU A CA 1
ATOM 1021 C C . GLU A 1 126 ? 5.325 -11.081 -18.674 1.00 89.62 126 GLU A C 1
ATOM 1023 O O . GLU A 1 126 ? 4.487 -10.185 -18.731 1.00 89.62 126 GLU A O 1
ATOM 1028 N N . GLY A 1 127 ? 6.513 -10.866 -18.107 1.00 90.12 127 GLY A N 1
ATOM 1029 C CA . GLY A 1 127 ? 6.843 -9.632 -17.408 1.00 90.12 127 GLY A CA 1
ATOM 1030 C C . GLY A 1 127 ? 6.176 -9.514 -16.033 1.00 90.12 127 GLY A C 1
ATOM 1031 O O . GLY A 1 127 ? 5.645 -10.468 -15.454 1.00 90.12 127 GLY A O 1
ATOM 1032 N N . LEU A 1 128 ? 6.229 -8.312 -15.453 1.00 90.69 128 LEU A N 1
ATOM 1033 C CA . LEU A 1 128 ? 5.574 -8.032 -14.171 1.00 90.69 128 LEU A CA 1
ATOM 1034 C C . LEU A 1 128 ? 4.075 -7.752 -14.345 1.00 90.69 128 LEU A C 1
ATOM 1036 O O . LEU A 1 128 ? 3.667 -6.972 -15.202 1.00 90.69 128 LEU A O 1
ATOM 1040 N N . HIS A 1 129 ? 3.265 -8.299 -13.433 1.00 87.44 129 HIS A N 1
ATOM 1041 C CA . HIS A 1 129 ? 1.817 -8.088 -13.380 1.00 87.44 129 HIS A CA 1
ATOM 1042 C C . HIS A 1 129 ? 1.354 -7.530 -12.032 1.00 87.44 129 HIS A C 1
ATOM 1044 O O . HIS A 1 129 ? 1.853 -7.899 -10.967 1.00 87.44 129 HIS A O 1
ATOM 1050 N N . ARG A 1 130 ? 0.297 -6.705 -12.059 1.00 86.44 130 ARG A N 1
ATOM 1051 C CA . ARG A 1 130 ? -0.373 -6.196 -10.842 1.00 86.44 130 ARG A CA 1
ATOM 1052 C C . ARG A 1 130 ? -1.106 -7.285 -10.051 1.00 86.44 130 ARG A C 1
ATOM 1054 O O . ARG A 1 130 ? -1.443 -7.094 -8.880 1.00 86.44 130 ARG A O 1
ATOM 1061 N N . MET A 1 131 ? -1.365 -8.431 -10.685 1.00 87.88 131 MET A N 1
ATOM 1062 C CA . MET A 1 131 ? -2.209 -9.501 -10.155 1.00 87.88 131 MET A CA 1
ATOM 1063 C C . MET A 1 131 ? -3.587 -8.949 -9.748 1.00 87.88 131 MET A C 1
ATOM 1065 O O . MET A 1 131 ? -4.261 -8.322 -10.558 1.00 87.88 131 MET A O 1
ATOM 1069 N N . LYS A 1 132 ? -4.011 -9.149 -8.495 1.00 88.38 132 LYS A N 1
ATOM 1070 C CA . LYS A 1 132 ? -5.283 -8.624 -7.972 1.00 88.38 132 LYS A CA 1
ATOM 1071 C C . LYS A 1 132 ? -5.213 -7.162 -7.517 1.00 88.38 132 LYS A C 1
ATOM 1073 O O . LYS A 1 132 ? -6.234 -6.621 -7.122 1.00 88.38 132 LYS A O 1
ATOM 1078 N N . ARG A 1 133 ? -4.034 -6.536 -7.481 1.00 87.50 133 ARG A N 1
ATOM 1079 C CA . ARG A 1 133 ? -3.887 -5.150 -7.003 1.00 87.50 133 ARG A CA 1
ATOM 1080 C C . ARG A 1 133 ? -4.198 -4.150 -8.108 1.00 87.50 133 ARG A C 1
ATOM 1082 O O . ARG A 1 133 ? -4.178 -4.508 -9.284 1.00 87.50 133 ARG A O 1
ATOM 1089 N N . ASN A 1 134 ? -4.412 -2.894 -7.734 1.00 85.56 134 ASN A N 1
ATOM 1090 C CA . ASN A 1 134 ? -4.621 -1.803 -8.687 1.00 85.56 134 ASN A CA 1
ATOM 1091 C C . ASN A 1 134 ? -3.313 -1.461 -9.428 1.00 85.56 134 ASN A C 1
ATOM 1093 O O . ASN A 1 134 ? -3.351 -1.195 -10.623 1.00 85.56 134 ASN A O 1
ATOM 1097 N N . HIS A 1 135 ? -2.154 -1.561 -8.759 1.00 86.12 135 HIS A N 1
ATOM 1098 C CA . HIS A 1 135 ? -0.843 -1.161 -9.299 1.00 86.12 135 HIS A CA 1
ATOM 1099 C C . HIS A 1 135 ? 0.242 -2.225 -9.073 1.00 86.12 135 HIS A C 1
ATOM 1101 O O . HIS A 1 135 ? 0.158 -3.035 -8.141 1.00 86.12 135 HIS A O 1
ATOM 1107 N N . ILE A 1 136 ? 1.299 -2.185 -9.891 1.00 88.81 136 ILE A N 1
ATOM 1108 C CA . ILE A 1 136 ? 2.567 -2.858 -9.572 1.00 88.81 136 ILE A CA 1
ATOM 1109 C C . ILE A 1 136 ? 3.348 -1.943 -8.628 1.00 88.81 136 ILE A C 1
ATOM 1111 O O . ILE A 1 136 ? 3.454 -0.741 -8.862 1.00 88.81 136 ILE A O 1
ATOM 1115 N N . HIS A 1 137 ? 3.870 -2.515 -7.545 1.00 86.06 137 HIS A N 1
ATOM 1116 C CA . HIS A 1 137 ? 4.608 -1.779 -6.522 1.00 86.06 137 HIS A CA 1
ATOM 1117 C C . HIS A 1 137 ? 6.101 -2.044 -6.644 1.00 86.06 137 HIS A C 1
ATOM 1119 O O . HIS A 1 137 ? 6.519 -3.198 -6.818 1.00 86.06 137 HIS A O 1
ATOM 1125 N N . PHE A 1 138 ? 6.878 -0.986 -6.466 1.00 86.94 138 PHE A N 1
ATOM 1126 C CA . PHE A 1 138 ? 8.328 -1.024 -6.425 1.00 86.94 138 PHE A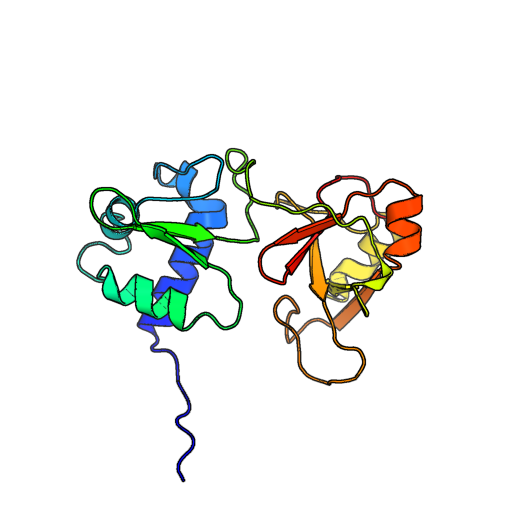 CA 1
ATOM 1127 C C . PHE A 1 138 ? 8.810 -0.377 -5.132 1.00 86.94 138 PHE A C 1
ATOM 1129 O O . PHE A 1 138 ? 8.167 0.520 -4.586 1.00 86.94 138 PHE A O 1
ATOM 1136 N N . ALA A 1 139 ? 9.955 -0.838 -4.650 1.00 82.38 139 ALA A N 1
ATOM 1137 C CA . ALA A 1 139 ? 10.704 -0.128 -3.634 1.00 82.38 139 ALA A CA 1
ATOM 1138 C C . ALA A 1 139 ? 11.775 0.725 -4.316 1.00 82.38 139 ALA A C 1
ATOM 1140 O O . ALA A 1 139 ? 12.327 0.348 -5.354 1.00 82.38 139 ALA A O 1
ATOM 1141 N N . GLN A 1 140 ? 12.085 1.862 -3.708 1.00 79.12 140 GLN A N 1
ATOM 1142 C CA . GLN A 1 140 ? 13.306 2.585 -4.014 1.00 79.12 140 GLN A CA 1
ATOM 1143 C C . GLN A 1 140 ? 14.420 1.963 -3.178 1.00 79.12 140 GLN A C 1
ATOM 1145 O O . GLN A 1 140 ? 14.282 1.909 -1.964 1.00 79.12 140 GLN A O 1
ATOM 1150 N N . SER A 1 141 ? 15.505 1.494 -3.792 1.00 65.50 141 SER A N 1
ATOM 1151 C CA . SER A 1 141 ? 16.683 1.068 -3.027 1.00 65.50 141 SER A CA 1
ATOM 1152 C C . SER A 1 141 ? 17.737 2.161 -3.077 1.00 65.50 141 SER A C 1
ATOM 1154 O O . SER A 1 141 ? 17.999 2.745 -4.128 1.00 65.50 141 SER A O 1
ATOM 1156 N N . LEU A 1 142 ? 18.399 2.416 -1.956 1.00 56.31 142 LEU A N 1
ATOM 1157 C CA . LEU A 1 142 ? 19.729 3.010 -2.002 1.00 56.31 142 LEU A CA 1
ATOM 1158 C C . LEU A 1 142 ? 20.679 1.858 -2.341 1.00 56.31 142 LEU A C 1
ATOM 1160 O O . LEU A 1 142 ? 20.717 0.875 -1.606 1.00 56.31 142 LEU A O 1
ATOM 1164 N N . LEU A 1 143 ? 21.379 1.935 -3.477 1.00 48.66 143 LEU A N 1
ATOM 1165 C CA . LEU A 1 143 ? 22.338 0.908 -3.926 1.00 48.66 143 LEU A CA 1
ATOM 1166 C C . LEU A 1 143 ? 23.446 0.636 -2.886 1.00 48.66 143 LEU A C 1
ATOM 1168 O O . LEU A 1 143 ? 24.038 -0.435 -2.891 1.00 48.66 143 LEU A O 1
ATOM 1172 N N . ASP A 1 144 ? 23.659 1.575 -1.960 1.00 45.22 144 ASP A N 1
ATOM 1173 C CA . ASP A 1 144 ? 24.832 1.626 -1.084 1.00 45.22 144 ASP A CA 1
ATOM 1174 C C . ASP A 1 144 ? 24.561 1.129 0.344 1.00 45.22 144 ASP A C 1
ATOM 1176 O O . ASP A 1 144 ? 25.439 1.182 1.204 1.00 45.22 144 ASP A O 1
ATOM 1180 N N . THR A 1 145 ? 23.345 0.666 0.642 1.00 43.78 145 THR A N 1
ATOM 1181 C CA . THR A 1 145 ? 23.014 0.205 1.991 1.00 43.78 145 THR A CA 1
ATOM 1182 C C . THR A 1 145 ? 22.315 -1.146 1.934 1.00 43.78 145 THR A C 1
ATOM 1184 O O . THR A 1 145 ? 21.264 -1.264 1.312 1.00 43.78 145 THR A O 1
ATOM 1187 N N . ASN A 1 146 ? 22.823 -2.138 2.671 1.00 43.19 146 ASN A N 1
ATOM 1188 C CA . ASN A 1 146 ? 22.135 -3.406 2.981 1.00 43.19 146 ASN A CA 1
ATOM 1189 C C . ASN A 1 146 ? 20.811 -3.211 3.765 1.00 43.19 146 ASN A C 1
ATOM 1191 O O . ASN A 1 146 ? 20.258 -4.154 4.335 1.00 43.19 146 ASN A O 1
ATOM 1195 N N . THR A 1 147 ? 20.290 -1.986 3.835 1.00 43.78 147 THR A N 1
ATOM 1196 C CA . THR A 1 147 ? 19.028 -1.647 4.475 1.00 43.78 147 THR A CA 1
ATOM 1197 C C . THR A 1 147 ? 17.892 -1.986 3.524 1.00 43.78 147 THR A C 1
ATOM 1199 O O . THR A 1 147 ? 17.653 -1.296 2.534 1.00 43.78 147 THR A O 1
ATOM 1202 N N . VAL A 1 148 ? 17.170 -3.059 3.849 1.00 49.38 148 VAL A N 1
ATOM 1203 C CA . VAL A 1 148 ? 15.903 -3.425 3.208 1.00 49.38 148 VAL A CA 1
ATOM 1204 C C . VAL A 1 148 ? 14.963 -2.226 3.297 1.00 49.38 148 VAL A C 1
ATOM 1206 O O . VAL A 1 148 ? 14.412 -1.936 4.360 1.00 49.38 148 VAL A O 1
ATOM 1209 N N . THR A 1 149 ? 14.799 -1.511 2.188 1.00 57.97 149 THR A N 1
ATOM 1210 C CA . THR A 1 149 ? 13.921 -0.345 2.129 1.00 57.97 149 THR A CA 1
ATOM 1211 C C . THR A 1 149 ? 12.466 -0.792 2.273 1.00 57.97 149 THR A C 1
ATOM 1213 O O . THR A 1 149 ? 12.107 -1.937 1.955 1.00 57.97 149 THR A O 1
ATOM 1216 N N . SER A 1 150 ? 11.612 0.085 2.805 1.00 59.97 150 SER A N 1
ATOM 1217 C CA . SER A 1 150 ? 10.169 -0.144 2.868 1.00 59.97 150 SER A CA 1
ATOM 1218 C C . SER A 1 150 ? 9.656 -0.589 1.487 1.00 59.97 150 SER A C 1
ATOM 1220 O O . SER A 1 150 ? 9.985 -0.010 0.459 1.00 59.97 150 SER A O 1
ATOM 1222 N N . GLY A 1 151 ? 8.924 -1.707 1.454 1.00 66.06 151 GLY A N 1
ATOM 1223 C CA . GLY A 1 151 ? 8.380 -2.293 0.221 1.00 66.06 151 GLY A CA 1
ATOM 1224 C C . GLY A 1 151 ? 9.000 -3.634 -0.188 1.00 66.06 151 GLY A C 1
ATOM 1225 O O . GLY A 1 151 ? 8.288 -4.471 -0.749 1.00 66.06 151 GLY A O 1
ATOM 1226 N N . LEU A 1 152 ? 10.255 -3.919 0.179 1.00 76.25 152 LEU A N 1
ATOM 1227 C CA . LEU A 1 152 ? 10.878 -5.222 -0.090 1.00 76.25 152 LEU A CA 1
ATOM 1228 C C . LEU A 1 152 ? 10.463 -6.281 0.943 1.00 76.25 152 LEU A C 1
ATOM 1230 O O . LEU A 1 152 ? 10.338 -6.017 2.147 1.00 76.25 152 LEU A O 1
ATOM 1234 N N . ARG A 1 153 ? 10.227 -7.514 0.480 1.00 76.38 153 ARG A N 1
ATOM 1235 C CA . ARG A 1 153 ? 10.014 -8.652 1.386 1.00 76.38 153 ARG A CA 1
ATOM 1236 C C . ARG A 1 153 ? 11.365 -9.138 1.908 1.00 76.38 153 ARG A C 1
ATOM 1238 O O . ARG A 1 153 ? 12.257 -9.418 1.121 1.00 76.38 153 ARG A O 1
ATOM 1245 N N . LYS A 1 154 ? 11.488 -9.296 3.233 1.00 76.69 154 LYS A N 1
ATOM 1246 C CA . LYS A 1 154 ? 12.724 -9.777 3.887 1.00 76.69 154 LYS A CA 1
ATOM 1247 C C . LYS A 1 154 ? 13.170 -11.163 3.407 1.00 76.69 154 LYS A C 1
ATOM 1249 O O . LYS A 1 154 ? 14.345 -11.471 3.477 1.00 76.69 154 LYS A O 1
ATOM 1254 N N . ASN A 1 155 ? 12.224 -11.986 2.967 1.00 83.50 155 ASN A N 1
ATOM 1255 C CA . ASN A 1 155 ? 12.454 -13.338 2.468 1.00 83.50 155 ASN A CA 1
ATOM 1256 C C . ASN A 1 155 ? 12.316 -13.436 0.941 1.00 83.50 155 ASN A C 1
ATOM 1258 O O . ASN A 1 155 ? 12.051 -14.520 0.434 1.00 83.50 155 ASN A O 1
ATOM 1262 N N . ALA A 1 156 ? 12.391 -12.314 0.220 1.00 86.56 156 ALA A N 1
ATOM 1263 C CA . ALA A 1 156 ? 12.463 -12.364 -1.232 1.00 86.56 156 ALA A CA 1
ATOM 1264 C C . ALA A 1 156 ? 13.769 -13.022 -1.677 1.00 86.56 156 ALA A C 1
ATOM 1266 O O . ALA A 1 156 ? 14.814 -12.814 -1.065 1.00 86.56 156 ALA A O 1
ATOM 1267 N N . GLU A 1 157 ? 13.689 -13.782 -2.761 1.00 90.44 157 GLU A N 1
ATOM 1268 C CA . GLU A 1 157 ? 14.827 -14.509 -3.332 1.00 90.44 157 GLU A CA 1
ATOM 1269 C C . GLU A 1 157 ? 15.335 -13.829 -4.605 1.00 90.44 157 GLU A C 1
ATOM 1271 O O . GLU A 1 157 ? 16.494 -13.982 -4.974 1.00 90.44 157 GLU A O 1
ATOM 1276 N N . ILE A 1 158 ? 14.467 -13.064 -5.274 1.00 90.31 158 ILE A N 1
ATOM 1277 C CA . ILE A 1 158 ? 14.773 -12.378 -6.527 1.00 90.31 158 ILE A CA 1
ATOM 1278 C C . ILE A 1 158 ? 14.457 -10.894 -6.393 1.00 90.31 158 ILE A C 1
ATOM 1280 O O . ILE A 1 158 ? 13.375 -10.506 -5.937 1.00 90.31 158 ILE A O 1
ATOM 1284 N N . PHE A 1 159 ? 15.394 -10.080 -6.872 1.00 90.06 159 PHE A N 1
ATOM 1285 C CA . PHE A 1 159 ? 15.273 -8.635 -7.006 1.00 90.06 159 PHE A CA 1
ATOM 1286 C C . PHE A 1 159 ? 15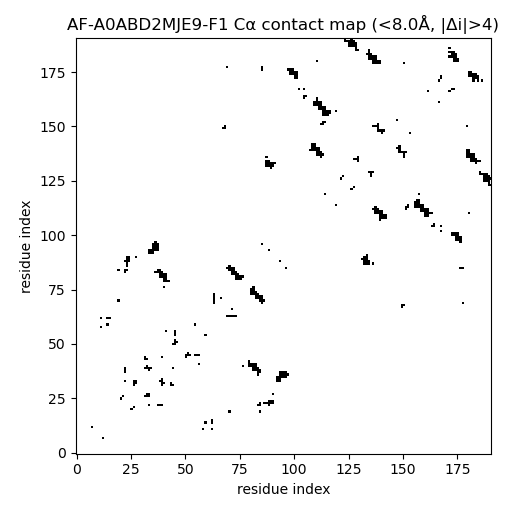.396 -8.260 -8.482 1.00 90.06 159 PHE A C 1
ATOM 1288 O O . PHE A 1 159 ? 16.399 -8.558 -9.125 1.00 90.06 159 PHE A O 1
ATOM 1295 N N . ILE A 1 160 ? 14.358 -7.626 -9.019 1.00 89.94 160 ILE A N 1
ATOM 1296 C CA . ILE A 1 160 ? 14.275 -7.193 -10.414 1.00 89.94 160 ILE A CA 1
ATOM 1297 C C . ILE A 1 160 ? 14.463 -5.682 -10.433 1.00 89.94 160 ILE A C 1
ATOM 1299 O O . ILE A 1 160 ? 13.642 -4.948 -9.879 1.00 89.94 160 ILE A O 1
ATOM 1303 N N . TYR A 1 161 ? 15.550 -5.233 -11.051 1.00 89.81 161 TYR A N 1
ATOM 1304 C CA . TYR A 1 161 ? 15.916 -3.825 -11.161 1.00 89.81 161 TYR A CA 1
ATOM 1305 C C . TYR A 1 161 ? 15.312 -3.232 -12.428 1.00 89.81 161 TYR A C 1
ATOM 1307 O O . TYR A 1 161 ? 15.473 -3.781 -13.516 1.00 89.81 161 TYR A O 1
ATOM 1315 N N . ILE A 1 162 ? 14.606 -2.113 -12.288 1.00 89.06 162 ILE A N 1
ATOM 1316 C CA . ILE A 1 162 ? 13.891 -1.489 -13.397 1.00 89.06 162 ILE A CA 1
ATOM 1317 C C . ILE A 1 162 ? 14.748 -0.382 -13.990 1.00 89.06 162 ILE A C 1
ATOM 1319 O O . ILE A 1 162 ? 15.109 0.575 -13.300 1.00 89.06 162 ILE A O 1
ATOM 1323 N N . ASN A 1 163 ? 15.007 -0.467 -15.294 1.00 90.19 163 ASN A N 1
ATOM 1324 C CA . ASN A 1 163 ? 15.513 0.666 -16.056 1.00 90.19 163 ASN A CA 1
ATOM 1325 C C . ASN A 1 163 ? 14.377 1.682 -16.244 1.00 90.19 163 ASN A C 1
ATOM 1327 O O . ASN A 1 163 ? 13.657 1.661 -17.243 1.00 90.19 163 ASN A O 1
ATOM 1331 N N . LEU A 1 164 ? 14.197 2.549 -15.244 1.00 89.12 164 LEU A N 1
ATOM 1332 C CA . LEU A 1 164 ? 13.098 3.513 -15.196 1.00 89.12 164 LEU A CA 1
ATOM 1333 C C . LEU A 1 164 ? 13.099 4.447 -16.412 1.00 89.12 164 LEU A C 1
ATOM 1335 O O . LEU A 1 164 ? 12.038 4.732 -16.955 1.00 89.12 164 LEU A O 1
ATOM 1339 N N . LYS A 1 165 ? 14.278 4.882 -16.871 1.00 91.19 165 LYS A N 1
ATOM 1340 C CA . LYS A 1 165 ? 14.410 5.734 -18.057 1.00 91.19 165 LYS A CA 1
ATOM 1341 C C . LYS A 1 165 ? 13.855 5.043 -19.304 1.00 91.19 165 LYS A C 1
ATOM 1343 O O . LYS A 1 165 ? 12.949 5.580 -19.932 1.00 91.19 165 LYS A O 1
ATOM 1348 N N . CYS A 1 166 ? 14.329 3.832 -19.604 1.00 91.06 166 CYS A N 1
ATOM 1349 C CA . CYS A 1 166 ? 13.852 3.065 -20.757 1.00 91.06 166 CYS A CA 1
ATOM 1350 C C . CYS A 1 166 ? 12.349 2.760 -20.653 1.00 91.06 166 CYS A C 1
ATOM 1352 O O . CYS A 1 166 ? 11.621 2.843 -21.639 1.00 91.06 166 CYS A O 1
ATOM 1354 N N . ALA A 1 167 ? 11.864 2.447 -19.450 1.00 90.69 167 ALA A N 1
ATOM 1355 C CA . ALA A 1 167 ? 10.455 2.165 -19.218 1.00 90.69 167 ALA A CA 1
ATOM 1356 C C . ALA A 1 167 ? 9.565 3.396 -19.500 1.00 90.69 167 ALA A C 1
ATOM 1358 O O . ALA A 1 167 ? 8.549 3.270 -20.186 1.00 90.69 167 ALA A O 1
ATOM 1359 N N . LEU A 1 168 ? 9.972 4.588 -19.044 1.00 90.50 168 LEU A N 1
ATOM 1360 C CA . LEU A 1 168 ? 9.287 5.851 -19.347 1.00 90.50 168 LEU A CA 1
ATOM 1361 C C . LEU A 1 168 ? 9.339 6.192 -20.846 1.00 90.50 168 LEU A C 1
ATOM 1363 O O . LEU A 1 168 ? 8.321 6.587 -21.410 1.00 90.50 168 LEU A O 1
ATOM 1367 N N . GLU A 1 169 ? 10.486 6.002 -21.508 1.00 91.19 169 GLU A N 1
ATOM 1368 C CA . GLU A 1 169 ? 10.654 6.220 -22.958 1.00 91.19 169 GLU A CA 1
ATOM 1369 C C . GLU A 1 169 ? 9.760 5.290 -23.796 1.00 91.19 169 GLU A C 1
ATOM 1371 O O . GLU A 1 169 ? 9.242 5.695 -24.835 1.00 91.19 169 GLU A O 1
ATOM 1376 N N . LYS A 1 170 ? 9.503 4.068 -23.310 1.00 90.38 170 LYS A N 1
ATOM 1377 C CA . LYS A 1 170 ? 8.534 3.122 -23.891 1.00 90.38 170 LYS A CA 1
ATOM 1378 C C . LYS A 1 170 ? 7.068 3.459 -23.570 1.00 90.38 170 LYS A C 1
ATOM 1380 O O . LYS A 1 170 ? 6.170 2.711 -23.950 1.00 90.38 170 LYS A O 1
ATOM 1385 N N . GLY A 1 171 ? 6.801 4.563 -22.871 1.00 89.44 171 GLY A N 1
ATOM 1386 C CA . GLY A 1 171 ? 5.450 5.036 -22.559 1.00 89.44 171 GLY A CA 1
ATOM 1387 C C . GLY A 1 171 ? 4.804 4.388 -21.331 1.00 89.44 171 GLY A C 1
ATOM 1388 O O . GLY A 1 171 ? 3.606 4.584 -21.103 1.00 89.44 171 GLY A O 1
ATOM 1389 N N . LEU A 1 172 ? 5.558 3.633 -20.522 1.00 90.06 172 LEU A N 1
ATOM 1390 C CA . LEU A 1 172 ? 5.063 3.127 -19.241 1.00 90.06 172 LEU A CA 1
ATOM 1391 C C . LEU A 1 172 ? 4.950 4.275 -18.236 1.00 90.06 172 LEU A C 1
ATOM 1393 O O . LEU A 1 172 ? 5.841 5.112 -18.123 1.00 90.06 172 LEU A O 1
ATOM 1397 N N . LYS A 1 173 ? 3.853 4.309 -17.474 1.00 89.94 173 LYS A N 1
ATOM 1398 C CA . LYS A 1 173 ? 3.576 5.398 -16.528 1.00 89.94 173 LYS A CA 1
ATOM 1399 C C . LYS A 1 173 ? 3.872 4.984 -15.096 1.00 89.94 173 LYS A C 1
ATOM 1401 O O . LYS A 1 173 ? 3.128 4.190 -14.506 1.00 89.94 173 LYS A O 1
ATOM 1406 N N . PHE A 1 174 ? 4.919 5.580 -14.540 1.00 90.00 174 PHE A N 1
ATOM 1407 C CA . PHE A 1 174 ? 5.278 5.443 -13.137 1.00 90.00 174 PHE A CA 1
ATOM 1408 C C . PHE A 1 174 ? 4.813 6.647 -12.330 1.00 90.00 174 PHE A C 1
ATOM 1410 O O . PHE A 1 174 ? 4.731 7.765 -12.836 1.00 90.00 174 PHE A O 1
ATOM 1417 N N . PHE A 1 175 ? 4.509 6.404 -11.064 1.00 88.31 175 PHE A N 1
ATOM 1418 C CA . PHE A 1 175 ? 4.003 7.395 -10.131 1.00 88.31 175 PHE A CA 1
ATOM 1419 C C . PHE A 1 175 ? 4.687 7.226 -8.782 1.00 88.31 175 PHE A C 1
ATOM 1421 O O . PHE A 1 175 ? 5.156 6.133 -8.463 1.00 88.31 175 PHE A O 1
ATOM 1428 N N . PHE A 1 176 ? 4.700 8.274 -7.968 1.00 84.06 176 PHE A N 1
ATOM 1429 C CA . PHE A 1 176 ? 5.134 8.190 -6.581 1.00 84.06 176 PHE A CA 1
ATOM 1430 C C . PHE A 1 176 ? 4.094 8.779 -5.626 1.00 84.06 176 PHE A C 1
ATOM 1432 O O . PHE A 1 176 ? 3.339 9.683 -5.986 1.00 84.06 176 PHE A O 1
ATOM 1439 N N . LEU A 1 177 ? 4.067 8.260 -4.400 1.00 76.50 177 LEU A N 1
ATOM 1440 C CA . LEU A 1 177 ? 3.285 8.791 -3.282 1.00 76.50 177 LEU A CA 1
ATOM 1441 C C . LEU A 1 177 ? 4.053 8.549 -1.981 1.00 76.50 177 LEU A C 1
ATOM 1443 O O . LEU A 1 177 ? 4.425 7.412 -1.703 1.00 76.50 177 LEU A O 1
ATOM 1447 N N . LEU A 1 178 ? 4.265 9.605 -1.183 1.00 64.25 178 LEU A N 1
ATOM 1448 C CA . LEU A 1 178 ? 4.773 9.535 0.202 1.00 64.25 178 LEU A CA 1
ATOM 1449 C C . LEU A 1 178 ? 6.006 8.620 0.407 1.00 64.25 178 LEU A C 1
ATOM 1451 O O . LEU A 1 178 ? 6.144 8.033 1.476 1.00 64.25 178 LEU A O 1
ATOM 1455 N N . MET A 1 179 ? 6.901 8.534 -0.594 1.00 60.53 179 MET A N 1
ATOM 1456 C CA . MET A 1 179 ? 8.145 7.727 -0.670 1.00 60.53 179 MET A CA 1
ATOM 1457 C C . MET A 1 179 ? 8.074 6.350 -1.363 1.00 60.53 179 MET A C 1
ATOM 1459 O O . MET A 1 179 ? 9.111 5.704 -1.503 1.00 60.53 179 MET A O 1
ATOM 1463 N N . GLU A 1 180 ? 6.917 5.894 -1.845 1.00 65.06 180 GLU A N 1
ATOM 1464 C CA . GLU A 1 180 ? 6.818 4.653 -2.633 1.00 65.06 180 GLU A CA 1
ATOM 1465 C C . GLU A 1 180 ? 6.594 4.927 -4.125 1.00 65.06 180 GLU A C 1
ATOM 1467 O O . GLU A 1 180 ? 5.987 5.934 -4.497 1.00 65.06 180 GLU A O 1
ATOM 1472 N N . LEU A 1 181 ? 7.078 4.008 -4.973 1.00 58.62 181 LEU A N 1
ATOM 1473 C CA . LEU A 1 181 ? 7.002 4.084 -6.432 1.00 58.62 181 LEU A CA 1
ATOM 1474 C C . LEU A 1 181 ? 6.065 3.002 -6.988 1.00 58.62 181 LEU A C 1
ATOM 1476 O O . LEU A 1 181 ? 6.092 1.834 -6.589 1.00 58.62 181 LEU A O 1
ATOM 1480 N N . PHE A 1 182 ? 5.223 3.400 -7.931 1.00 70.75 182 PHE A N 1
ATOM 1481 C CA . PHE A 1 182 ? 4.137 2.606 -8.493 1.00 70.75 182 PHE A CA 1
ATOM 1482 C C . PHE A 1 182 ? 4.228 2.616 -10.017 1.00 70.75 182 PHE A C 1
ATOM 1484 O O . PHE A 1 182 ? 4.613 3.624 -10.602 1.00 70.75 182 PHE A O 1
ATOM 1491 N N . LEU A 1 183 ? 3.798 1.536 -10.667 1.00 64.00 183 LEU A N 1
ATOM 1492 C CA . LEU A 1 183 ? 3.432 1.540 -12.086 1.00 64.00 183 LEU A CA 1
ATOM 1493 C C . LEU A 1 183 ? 1.913 1.376 -12.188 1.00 64.00 183 LEU A C 1
ATOM 1495 O O . LEU A 1 183 ? 1.354 0.403 -11.670 1.00 64.00 183 LEU A O 1
ATOM 1499 N N . VAL A 1 184 ? 1.256 2.340 -12.837 1.00 59.72 184 VAL A N 1
ATOM 1500 C CA . VAL A 1 184 ? -0.217 2.417 -12.938 1.00 59.72 184 VAL A CA 1
ATOM 1501 C C . VAL A 1 184 ? -0.713 1.983 -14.320 1.00 59.72 184 VAL A C 1
ATOM 1503 O O . VAL A 1 184 ? -1.875 1.613 -14.465 1.00 59.72 184 VAL A O 1
ATOM 1506 N N . GLN A 1 185 ? 0.153 1.951 -15.340 1.00 55.03 185 GLN A N 1
ATOM 1507 C CA . GLN A 1 185 ? -0.230 1.435 -16.654 1.00 55.03 185 GLN A CA 1
ATOM 1508 C C . GLN A 1 185 ? -0.053 -0.087 -16.711 1.00 55.03 185 GLN A C 1
ATOM 1510 O O . GLN A 1 185 ? 1.052 -0.605 -16.563 1.00 55.03 185 GLN A O 1
ATOM 1515 N N . VAL A 1 186 ? -1.174 -0.790 -16.897 1.00 55.34 186 VAL A N 1
ATOM 1516 C CA . VAL A 1 186 ? -1.247 -2.252 -16.983 1.00 55.34 186 VAL A CA 1
ATOM 1517 C C . VAL A 1 186 ? -0.951 -2.680 -18.410 1.00 55.34 186 VAL A C 1
ATOM 1519 O O . VAL A 1 186 ? -1.847 -2.897 -19.218 1.00 55.34 186 VAL A O 1
ATOM 1522 N N . THR A 1 187 ? 0.325 -2.801 -18.706 1.00 48.69 187 THR A N 1
ATOM 1523 C CA . THR A 1 187 ? 0.829 -3.602 -19.816 1.00 48.69 187 THR A CA 1
ATOM 1524 C C . THR A 1 187 ? 1.894 -4.507 -19.221 1.00 48.69 187 THR A C 1
ATOM 1526 O O . THR A 1 187 ? 2.551 -4.113 -18.253 1.00 48.69 187 THR A O 1
ATOM 1529 N N . THR A 1 188 ? 2.015 -5.733 -19.723 1.00 55.31 188 THR A N 1
ATOM 1530 C CA . THR A 1 188 ? 3.152 -6.598 -19.395 1.00 55.31 188 THR A CA 1
ATOM 1531 C C . THR A 1 188 ? 4.426 -5.770 -19.514 1.00 55.31 188 THR A C 1
ATOM 1533 O O . THR A 1 188 ? 4.623 -5.053 -20.498 1.00 55.31 188 THR A O 1
ATOM 1536 N N . MET A 1 189 ? 5.227 -5.739 -18.451 1.00 55.22 189 MET A N 1
ATOM 1537 C CA . MET A 1 189 ? 6.523 -5.082 -18.523 1.00 55.22 189 MET A CA 1
ATOM 1538 C C . MET A 1 189 ? 7.521 -6.131 -18.980 1.00 55.22 189 MET A C 1
ATOM 1540 O O . MET A 1 189 ? 8.045 -6.873 -18.149 1.00 55.22 189 MET A O 1
ATOM 1544 N N . ASP A 1 190 ? 7.701 -6.211 -20.295 1.00 58.75 190 ASP A N 1
ATOM 1545 C CA . ASP A 1 190 ? 8.659 -7.117 -20.920 1.00 58.75 190 ASP A CA 1
ATOM 1546 C C . ASP A 1 190 ? 10.062 -6.793 -20.389 1.00 58.75 190 ASP A C 1
ATOM 1548 O O . ASP A 1 190 ? 10.461 -5.620 -20.344 1.00 58.75 190 ASP A O 1
ATOM 1552 N N . MET A 1 191 ? 10.760 -7.828 -19.913 1.00 57.84 191 MET A N 1
ATOM 1553 C CA . MET A 1 191 ? 12.084 -7.701 -19.296 1.00 57.84 191 MET A CA 1
ATOM 1554 C C . MET A 1 191 ? 13.204 -7.583 -20.322 1.00 57.84 191 MET A C 1
ATOM 1556 O O . MET A 1 191 ? 13.111 -8.229 -21.388 1.00 57.84 191 MET A O 1
#

pLDDT: mean 84.33, std 15.74, range [28.31, 98.25]

Nearest PDB structures (foldseek):
  7yw2-assembly1_A  TM=9.173E-01  e=1.809E-17  Mus musculus
  7yw3-assembly1_A  TM=8.947E-01  e=5.957E-17  Homo sapiens
  6ede-assembly1_A  TM=8.039E-01  e=1.858E-10  Acetivibrio thermocellus ATCC 27405
  1wfx-assembly1_A  TM=8.213E-01  e=4.117E-09  Aeropyrum pernix
  7kw8-assembly1_A  TM=3.869E-01  e=1.203E-08  Runella slithyformis

Radius of gyration: 18.1 Å; Cα contacts (8 Å, |Δi|>4): 295; chains: 1; bounding box: 45×36×51 Å